Protein AF-K2D081-F1 (afdb_monomer)

Structure (mmCIF, N/CA/C/O backbone):
data_AF-K2D081-F1
#
_entry.id   AF-K2D081-F1
#
loop_
_atom_site.group_PDB
_atom_site.id
_atom_site.type_symbol
_atom_site.label_atom_id
_atom_site.label_alt_id
_atom_site.label_comp_id
_atom_site.label_asym_id
_atom_site.label_entity_id
_atom_site.label_seq_id
_atom_site.pdbx_PDB_ins_code
_atom_site.Cartn_x
_atom_site.Cartn_y
_atom_site.Cartn_z
_atom_site.occupancy
_atom_site.B_iso_or_equiv
_atom_site.auth_seq_id
_atom_site.auth_comp_id
_atom_site.auth_asym_id
_atom_site.auth_atom_id
_atom_site.pdbx_PDB_model_num
ATOM 1 N N . MET A 1 1 ? 47.613 25.204 -16.017 1.00 41.38 1 MET A N 1
ATOM 2 C CA . MET A 1 1 ? 46.228 25.271 -15.509 1.00 41.38 1 MET A CA 1
ATOM 3 C C . MET A 1 1 ? 45.783 23.841 -15.283 1.00 41.38 1 MET A C 1
ATOM 5 O O . MET A 1 1 ? 45.590 23.127 -16.256 1.00 41.38 1 MET A O 1
ATOM 9 N N . GLU A 1 2 ? 45.748 23.392 -14.032 1.00 29.86 2 GLU A N 1
ATOM 10 C CA . GLU A 1 2 ? 45.295 22.041 -13.695 1.00 29.86 2 GLU A CA 1
ATOM 11 C C . GLU A 1 2 ? 43.765 21.998 -13.748 1.00 29.86 2 GLU A C 1
ATOM 13 O O . GLU A 1 2 ? 43.082 22.768 -13.071 1.00 29.86 2 GLU A O 1
ATOM 18 N N . LEU A 1 3 ? 43.229 21.127 -14.603 1.00 29.48 3 LEU A N 1
ATOM 19 C CA . LEU A 1 3 ? 41.805 20.825 -14.669 1.00 29.48 3 LEU A CA 1
ATOM 20 C C . LEU A 1 3 ? 41.447 19.978 -13.448 1.00 29.48 3 LEU A C 1
ATOM 22 O O . LEU A 1 3 ? 41.713 18.780 -13.405 1.00 29.48 3 LEU A O 1
ATOM 26 N N . ILE A 1 4 ? 40.846 20.616 -12.446 1.00 30.47 4 ILE A N 1
ATOM 27 C CA . ILE A 1 4 ? 40.244 19.924 -11.309 1.00 30.47 4 ILE A CA 1
ATOM 28 C C . ILE A 1 4 ? 39.018 19.171 -11.838 1.00 30.47 4 ILE A C 1
ATOM 30 O O . ILE A 1 4 ? 37.948 19.751 -12.027 1.00 30.47 4 ILE A O 1
ATOM 34 N N . ILE A 1 5 ? 39.177 17.872 -12.089 1.00 38.09 5 ILE A N 1
ATOM 35 C CA . ILE A 1 5 ? 38.057 16.955 -12.302 1.00 38.09 5 ILE A CA 1
ATOM 36 C C . ILE A 1 5 ? 37.400 16.765 -10.935 1.00 38.09 5 ILE A C 1
ATOM 38 O O . ILE A 1 5 ? 37.846 15.980 -10.102 1.00 38.09 5 ILE A O 1
ATOM 42 N N . VAL A 1 6 ? 36.362 17.556 -10.673 1.00 34.41 6 VAL A N 1
ATOM 43 C CA . VAL A 1 6 ? 35.517 17.380 -9.493 1.00 34.41 6 VAL A CA 1
ATOM 44 C C . VAL A 1 6 ? 34.682 16.125 -9.725 1.00 34.41 6 VAL A C 1
ATOM 46 O O . VAL A 1 6 ? 33.704 16.154 -10.471 1.00 34.41 6 VAL A O 1
ATOM 49 N N . GLU A 1 7 ? 35.069 15.017 -9.095 1.00 33.97 7 GLU A N 1
ATOM 50 C CA . GLU A 1 7 ? 34.233 13.819 -9.050 1.00 33.97 7 GLU A CA 1
ATOM 51 C C . GLU A 1 7 ? 32.846 14.176 -8.480 1.00 33.97 7 GLU A C 1
ATOM 53 O O . GLU A 1 7 ? 32.751 14.859 -7.447 1.00 33.97 7 GLU A O 1
ATOM 58 N N . PRO A 1 8 ? 31.744 13.749 -9.122 1.00 37.34 8 PRO A N 1
ATOM 59 C CA . PRO A 1 8 ? 30.412 14.087 -8.658 1.00 37.34 8 PRO A CA 1
ATOM 60 C C . PRO A 1 8 ? 30.167 13.442 -7.291 1.00 37.34 8 PRO A C 1
ATOM 62 O O . PRO A 1 8 ? 30.041 12.223 -7.156 1.00 37.34 8 PRO A O 1
ATOM 65 N N . LYS A 1 9 ? 30.072 14.284 -6.254 1.00 39.44 9 LYS A N 1
ATOM 66 C CA . LYS A 1 9 ? 29.642 13.884 -4.909 1.00 39.44 9 LYS A CA 1
ATOM 67 C C . LYS A 1 9 ? 28.325 13.114 -5.021 1.00 39.44 9 LYS A C 1
ATOM 69 O O . LYS A 1 9 ? 27.300 13.699 -5.360 1.00 39.44 9 LYS A O 1
ATOM 74 N N . LYS A 1 10 ? 28.340 11.817 -4.686 1.00 39.91 10 LYS A N 1
ATOM 75 C CA . LYS A 1 10 ? 27.125 11.007 -4.505 1.00 39.91 10 LYS A CA 1
ATOM 76 C C . LYS A 1 10 ? 26.232 11.681 -3.464 1.00 39.91 10 LYS A C 1
ATOM 78 O O . LYS A 1 10 ? 26.505 11.627 -2.264 1.00 39.91 10 LYS A O 1
ATOM 83 N N . ILE A 1 11 ? 25.173 12.338 -3.928 1.00 41.25 11 ILE A N 1
ATOM 84 C CA . ILE A 1 11 ? 24.170 12.966 -3.071 1.00 41.25 11 ILE A CA 1
ATOM 85 C C . ILE A 1 11 ? 23.428 11.837 -2.349 1.00 41.25 11 ILE A C 1
ATOM 87 O O . ILE A 1 11 ? 22.725 11.042 -2.969 1.00 41.25 11 ILE A O 1
ATOM 91 N N . LYS A 1 12 ? 23.601 11.736 -1.026 1.00 45.44 12 LYS A N 1
ATOM 92 C CA . LYS A 1 12 ? 22.781 10.852 -0.188 1.00 45.44 12 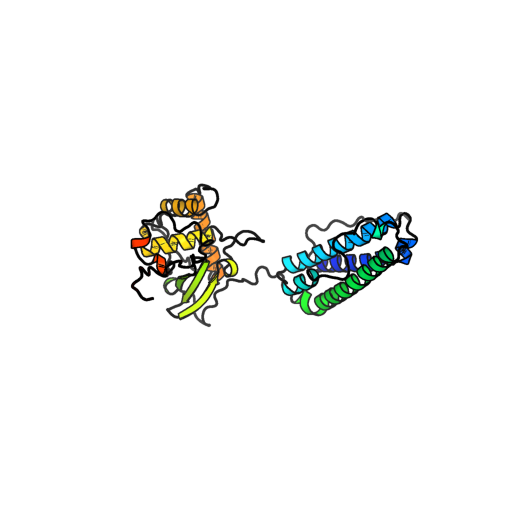LYS A CA 1
ATOM 93 C C . LYS A 1 12 ? 21.340 11.372 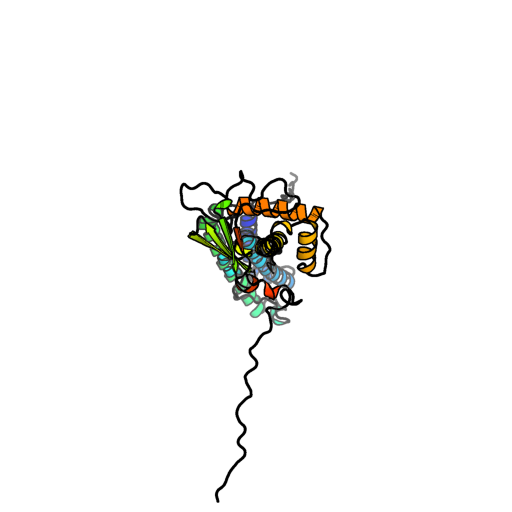-0.227 1.00 45.44 12 LYS A C 1
ATOM 95 O O . LYS A 1 12 ? 21.073 12.453 0.282 1.00 45.44 12 LYS A O 1
ATOM 100 N N . ASN A 1 13 ? 20.445 10.580 -0.820 1.00 52.12 13 ASN A N 1
ATOM 101 C CA . ASN A 1 13 ? 19.017 10.849 -1.040 1.00 52.12 13 ASN A CA 1
ATOM 102 C C . ASN A 1 13 ? 18.716 12.034 -1.980 1.00 52.12 13 ASN A C 1
ATOM 104 O O . ASN A 1 13 ? 18.309 13.098 -1.510 1.00 52.12 13 ASN A O 1
ATOM 108 N N . PRO A 1 14 ? 18.848 11.855 -3.309 1.00 67.00 14 PRO A N 1
ATOM 109 C CA . PRO A 1 14 ? 18.386 12.856 -4.267 1.00 67.00 14 PRO A CA 1
ATOM 110 C C . PRO A 1 14 ? 16.884 13.121 -4.089 1.00 67.00 14 PRO A C 1
ATOM 112 O O . PRO A 1 14 ? 16.108 12.190 -3.861 1.00 67.00 14 PRO A O 1
ATOM 115 N N . ASN A 1 15 ? 16.466 14.384 -4.190 1.00 79.19 15 ASN A N 1
ATOM 116 C CA . ASN A 1 15 ? 15.048 14.757 -4.170 1.00 79.19 15 ASN A CA 1
ATOM 117 C C . ASN A 1 15 ? 14.334 14.135 -5.393 1.00 79.19 15 ASN A C 1
ATOM 119 O O . ASN A 1 15 ? 14.960 13.904 -6.425 1.00 79.19 15 ASN A O 1
ATOM 123 N N . LYS A 1 16 ? 13.026 13.879 -5.314 1.00 82.31 16 LYS A N 1
ATOM 124 C CA . LYS A 1 16 ? 12.183 13.310 -6.380 1.00 82.31 16 LYS A CA 1
ATOM 125 C C . LYS A 1 16 ? 12.444 13.912 -7.759 1.00 82.31 16 LYS A C 1
ATOM 127 O O . LYS A 1 16 ? 12.637 13.178 -8.722 1.00 82.31 16 LYS A O 1
ATOM 132 N N . LYS A 1 17 ? 12.504 15.244 -7.848 1.00 86.25 17 LYS A N 1
ATOM 133 C CA . LYS A 1 17 ? 12.797 15.951 -9.104 1.00 86.25 17 LYS A CA 1
ATOM 134 C C . LYS A 1 17 ? 14.189 15.609 -9.646 1.00 86.25 17 LYS A C 1
ATOM 136 O O . LYS A 1 17 ? 14.333 15.397 -10.840 1.00 86.25 17 LYS A O 1
ATOM 141 N N . GLN A 1 18 ? 15.187 15.498 -8.770 1.00 86.62 18 GLN A N 1
ATOM 142 C CA . GLN A 1 18 ? 16.550 15.116 -9.151 1.00 86.62 18 GLN A CA 1
ATOM 143 C C . GLN A 1 18 ? 16.616 13.657 -9.616 1.00 86.62 18 GLN A C 1
ATOM 145 O O . GLN A 1 18 ? 17.238 13.395 -10.636 1.00 86.62 18 GLN A O 1
ATOM 150 N N . GLN A 1 19 ? 15.931 12.734 -8.925 1.00 88.12 19 GLN A N 1
ATOM 151 C CA . GLN A 1 19 ? 15.809 11.332 -9.357 1.00 88.12 19 GLN A CA 1
ATOM 152 C C . GLN A 1 19 ? 15.170 11.241 -10.746 1.00 88.12 19 GLN A C 1
ATOM 154 O O . GLN A 1 19 ? 15.683 10.553 -11.622 1.00 88.12 19 GLN A O 1
ATOM 159 N N . PHE A 1 20 ? 14.080 11.977 -10.969 1.00 91.38 20 PHE A N 1
ATOM 160 C CA . PHE A 1 20 ? 13.400 12.006 -12.262 1.00 91.38 20 PHE A CA 1
ATOM 161 C C . PHE A 1 20 ? 14.277 12.604 -13.373 1.00 91.38 20 PHE A C 1
ATOM 163 O O . PHE A 1 20 ? 14.355 12.061 -14.473 1.00 91.38 20 PHE A O 1
ATOM 170 N N . ASP A 1 21 ? 14.980 13.701 -13.084 1.00 90.88 21 ASP A N 1
ATOM 171 C CA . ASP A 1 21 ? 15.894 14.336 -14.035 1.00 90.88 21 ASP A CA 1
ATOM 172 C C . ASP A 1 21 ? 17.082 13.428 -14.388 1.00 90.88 21 ASP A C 1
ATOM 174 O O . ASP A 1 21 ? 17.515 13.404 -15.539 1.00 90.88 21 ASP A O 1
ATOM 178 N N . GLU A 1 22 ? 17.591 12.653 -13.430 1.00 91.81 22 GLU A N 1
ATOM 179 C CA . GLU A 1 22 ? 18.645 11.661 -13.655 1.00 91.81 22 GLU A CA 1
ATOM 180 C C . GLU A 1 22 ? 18.168 10.519 -14.562 1.00 91.81 22 GLU A C 1
ATOM 182 O O . GLU A 1 22 ? 18.872 10.145 -15.502 1.00 91.81 22 GLU A O 1
ATOM 187 N N . LEU A 1 23 ? 16.940 10.031 -14.360 1.00 93.00 23 LEU A N 1
ATOM 188 C CA . LEU A 1 23 ? 16.323 9.041 -15.246 1.00 93.00 23 LEU A CA 1
ATOM 189 C C . LEU A 1 23 ? 16.155 9.580 -16.669 1.00 93.00 23 LEU A C 1
ATOM 191 O O . LEU A 1 23 ? 16.474 8.879 -17.628 1.00 93.00 23 LEU A O 1
ATOM 195 N N . MET A 1 24 ? 15.717 10.831 -16.834 1.00 92.50 24 MET A N 1
ATOM 196 C CA . MET A 1 24 ? 15.630 11.433 -18.168 1.00 92.50 24 MET A CA 1
ATOM 197 C C . MET A 1 24 ? 17.004 11.578 -18.830 1.00 92.50 24 MET A C 1
ATOM 199 O O . MET A 1 24 ? 17.137 11.273 -20.014 1.00 92.50 24 MET A O 1
ATOM 203 N N . LYS A 1 25 ? 18.032 12.009 -18.087 1.00 93.25 25 LYS A N 1
ATOM 204 C CA . LYS A 1 25 ? 19.406 12.108 -18.609 1.00 93.25 25 LYS A CA 1
ATOM 205 C C . LYS A 1 25 ? 19.931 10.754 -19.076 1.00 93.25 25 LYS A C 1
ATOM 207 O O . LYS A 1 25 ? 20.458 10.665 -20.179 1.00 93.25 25 LYS A O 1
ATOM 212 N N . ARG A 1 26 ? 19.730 9.697 -18.282 1.00 92.88 26 ARG A N 1
ATOM 213 C CA . ARG A 1 26 ? 20.114 8.328 -18.661 1.00 92.88 26 ARG A CA 1
ATOM 214 C C . ARG A 1 26 ? 19.428 7.872 -19.946 1.00 92.88 26 ARG A C 1
ATOM 216 O O . ARG A 1 26 ? 20.105 7.359 -20.825 1.00 92.88 26 ARG A O 1
ATOM 223 N N . GLY A 1 27 ? 18.127 8.124 -20.102 1.00 90.38 27 GLY A N 1
ATOM 224 C CA . GLY A 1 27 ? 17.427 7.800 -21.349 1.00 90.38 27 GLY A CA 1
ATOM 225 C C . GLY A 1 27 ? 17.984 8.561 -22.561 1.00 90.38 27 GLY A C 1
ATOM 226 O O . GLY A 1 27 ? 18.097 8.000 -23.651 1.00 90.38 27 GLY A O 1
ATOM 227 N N . VAL A 1 28 ? 18.373 9.832 -22.392 1.00 92.38 28 VAL A N 1
ATOM 228 C CA . VAL A 1 28 ? 19.021 10.609 -23.467 1.00 92.38 28 VAL A CA 1
ATOM 229 C C . VAL A 1 28 ? 20.359 9.986 -23.862 1.00 92.38 28 VAL A C 1
ATOM 231 O O . VAL A 1 28 ? 20.593 9.823 -25.056 1.00 92.38 28 VAL A O 1
ATOM 234 N N . HIS A 1 29 ? 21.184 9.589 -22.890 1.00 91.75 29 HIS A N 1
ATOM 235 C CA . HIS A 1 29 ? 22.449 8.902 -23.161 1.00 91.75 29 HIS A CA 1
ATOM 236 C C . HIS A 1 29 ? 22.231 7.575 -23.885 1.00 91.75 29 HIS A C 1
ATOM 238 O O . HIS A 1 29 ? 22.790 7.394 -24.953 1.00 91.75 29 HIS A O 1
ATOM 244 N N . ILE A 1 30 ? 21.293 6.736 -23.436 1.00 90.50 30 ILE A N 1
ATOM 245 C CA . ILE A 1 30 ? 20.949 5.483 -24.134 1.00 90.50 30 ILE A CA 1
ATOM 246 C C . ILE A 1 30 ? 20.542 5.743 -25.593 1.00 90.50 30 ILE A C 1
ATOM 248 O O . ILE A 1 30 ? 20.895 4.981 -26.484 1.00 90.50 30 ILE A O 1
ATOM 252 N N . THR A 1 31 ? 19.822 6.836 -25.869 1.00 88.81 31 THR A N 1
ATOM 253 C CA . THR A 1 31 ? 19.434 7.204 -27.244 1.00 88.81 31 THR A CA 1
ATOM 254 C C . THR A 1 31 ? 20.642 7.595 -28.107 1.00 88.81 31 THR A C 1
ATOM 256 O O . THR A 1 31 ? 20.613 7.375 -29.319 1.00 88.81 31 THR A O 1
ATOM 259 N N . GLN A 1 32 ? 21.662 8.215 -27.506 1.00 88.19 32 GLN A N 1
ATOM 260 C CA . GLN A 1 32 ? 22.920 8.574 -28.166 1.00 88.19 32 GLN A CA 1
ATOM 261 C C . GLN A 1 32 ? 23.787 7.333 -28.371 1.00 88.19 32 GLN A C 1
ATOM 263 O O . GLN A 1 32 ? 24.190 7.065 -29.493 1.00 88.19 32 GLN A O 1
ATOM 268 N N . ASP A 1 33 ? 23.966 6.535 -27.325 1.00 87.38 33 ASP A N 1
ATOM 269 C CA . ASP A 1 33 ? 24.795 5.335 -27.350 1.00 87.38 33 ASP A CA 1
ATOM 270 C C . ASP A 1 33 ? 24.204 4.261 -28.274 1.00 87.38 33 ASP A C 1
ATOM 272 O O . ASP A 1 33 ? 24.940 3.483 -28.863 1.00 87.38 33 ASP A O 1
ATOM 276 N N . ALA A 1 34 ? 22.880 4.243 -28.471 1.00 87.88 34 ALA A N 1
ATOM 277 C CA . ALA A 1 34 ? 22.205 3.380 -29.441 1.00 87.88 34 ALA A CA 1
ATOM 278 C C . ALA A 1 34 ? 22.314 3.860 -30.902 1.00 87.88 34 ALA A C 1
ATOM 280 O O . ALA A 1 34 ? 21.620 3.318 -31.767 1.00 87.88 34 ALA A O 1
ATOM 281 N N . GLN A 1 35 ? 23.119 4.886 -31.205 1.00 88.94 35 GLN A N 1
ATOM 282 C CA . GLN A 1 35 ? 23.385 5.264 -32.590 1.00 88.94 35 GLN A CA 1
ATOM 283 C C . GLN A 1 35 ? 24.179 4.170 -33.294 1.00 88.94 35 GLN A C 1
ATOM 285 O O . GLN A 1 35 ? 25.260 3.763 -32.880 1.00 88.94 35 GLN A O 1
ATOM 290 N N . GLU A 1 36 ? 23.618 3.710 -34.405 1.00 81.31 36 GLU A N 1
ATOM 291 C CA . GLU A 1 36 ? 24.123 2.572 -35.155 1.00 81.31 36 GLU A CA 1
ATOM 292 C C . GLU A 1 36 ? 25.564 2.786 -35.629 1.00 81.31 36 GLU A C 1
ATOM 294 O O . GLU A 1 36 ? 26.380 1.871 -35.546 1.00 81.31 36 GLU A O 1
ATOM 299 N N . GLY A 1 37 ? 25.870 4.002 -36.095 1.00 77.00 37 GLY A N 1
ATOM 300 C CA . GLY A 1 37 ? 27.208 4.380 -36.544 1.00 77.00 37 GLY A CA 1
ATOM 301 C C . GLY A 1 37 ? 28.226 4.381 -35.407 1.00 77.00 37 GLY A C 1
ATOM 302 O O . GLY A 1 37 ? 29.299 3.807 -35.555 1.00 77.00 37 GLY A O 1
ATOM 303 N N . ASP A 1 38 ? 27.873 4.948 -34.256 1.00 81.88 38 ASP A N 1
ATOM 304 C CA . ASP A 1 38 ? 28.790 5.070 -33.119 1.00 81.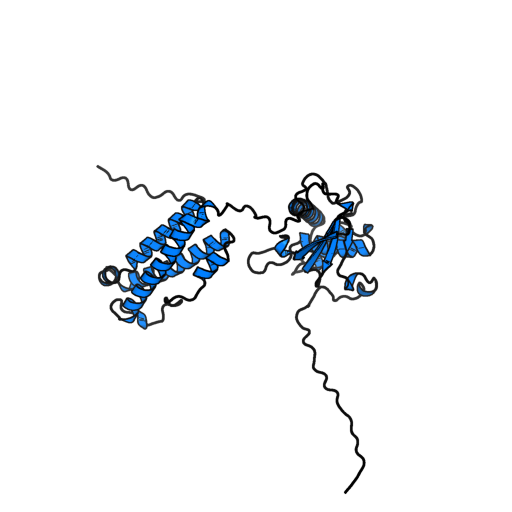88 38 ASP A CA 1
ATOM 305 C C . ASP A 1 38 ? 29.168 3.697 -32.547 1.00 81.88 38 ASP A C 1
ATOM 307 O O . ASP A 1 38 ? 30.331 3.457 -32.230 1.00 81.88 38 ASP A O 1
ATOM 311 N N . ILE A 1 39 ? 28.217 2.756 -32.494 1.00 82.56 39 ILE A N 1
ATOM 312 C CA . ILE A 1 39 ? 28.504 1.377 -32.074 1.00 82.56 39 ILE A CA 1
ATOM 313 C C . ILE A 1 39 ? 29.344 0.639 -33.112 1.00 82.56 39 ILE A C 1
ATOM 315 O O . ILE A 1 39 ? 30.255 -0.098 -32.740 1.00 82.56 39 ILE A O 1
ATOM 319 N N . LEU A 1 40 ? 29.054 0.819 -34.403 1.00 82.25 40 LEU A N 1
ATOM 320 C CA . LEU A 1 40 ? 29.766 0.126 -3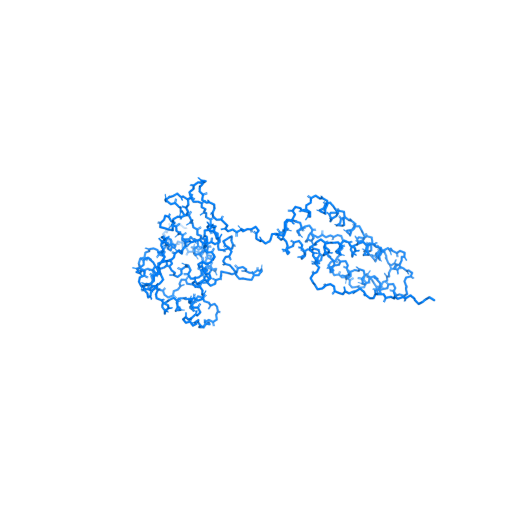5.477 1.00 82.25 40 LEU A CA 1
ATOM 321 C C . LEU A 1 40 ? 31.266 0.460 -35.489 1.00 82.25 40 LEU A C 1
ATOM 323 O O . LEU A 1 40 ? 32.079 -0.402 -35.818 1.00 82.25 40 LEU A O 1
ATOM 327 N N . TYR A 1 41 ? 31.619 1.691 -35.115 1.00 83.69 41 TYR A N 1
ATOM 328 C CA . TYR A 1 41 ? 32.996 2.191 -35.093 1.00 83.69 41 TYR A CA 1
ATOM 329 C C . TYR A 1 41 ? 33.610 2.273 -33.687 1.00 83.69 41 TYR A C 1
ATOM 331 O O . TYR A 1 41 ? 34.685 2.853 -33.526 1.00 83.69 41 TYR A O 1
ATOM 339 N N . ALA A 1 42 ? 32.958 1.704 -32.672 1.00 85.25 42 ALA A N 1
ATOM 340 C CA . ALA A 1 42 ? 33.513 1.623 -31.326 1.00 85.25 42 ALA A CA 1
ATOM 341 C C . ALA A 1 42 ? 34.751 0.709 -31.276 1.00 85.25 42 ALA A C 1
ATOM 343 O O . ALA A 1 42 ? 34.928 -0.170 -32.119 1.00 85.25 42 ALA A O 1
ATOM 344 N N . GLU A 1 43 ? 35.589 0.873 -30.245 1.00 84.12 43 GLU A N 1
ATOM 345 C CA . GLU A 1 43 ? 36.749 -0.007 -30.016 1.00 84.12 43 GLU A CA 1
ATOM 346 C C . GLU A 1 43 ? 36.339 -1.481 -29.838 1.00 84.12 43 GLU A C 1
ATOM 348 O O . GLU A 1 43 ? 37.052 -2.381 -30.278 1.00 84.12 43 GLU A O 1
ATOM 353 N N . ASP A 1 44 ? 35.172 -1.726 -29.228 1.00 86.62 44 ASP A N 1
ATOM 354 C CA . ASP A 1 44 ? 34.549 -3.049 -29.109 1.00 86.62 44 ASP A CA 1
ATOM 355 C C . ASP A 1 44 ? 33.033 -2.953 -29.389 1.00 86.62 44 ASP A C 1
ATOM 357 O O . ASP A 1 44 ? 32.227 -2.790 -28.463 1.00 86.62 44 ASP A O 1
ATOM 361 N N . PRO A 1 45 ? 32.618 -3.070 -30.666 1.00 83.88 45 PRO A N 1
ATOM 362 C CA . PRO A 1 45 ? 31.220 -2.938 -31.078 1.00 83.88 45 PRO A CA 1
ATOM 363 C C . PRO A 1 45 ? 30.280 -3.938 -30.400 1.00 83.88 45 PRO A C 1
ATOM 365 O O . PRO A 1 45 ? 29.113 -3.638 -30.139 1.00 83.88 45 PRO A O 1
ATOM 368 N N . PHE A 1 46 ? 30.770 -5.143 -30.093 1.00 82.81 46 PHE A N 1
ATOM 369 C CA . PHE A 1 46 ? 29.959 -6.184 -29.468 1.00 82.81 46 PHE A CA 1
ATOM 370 C C . PHE A 1 46 ? 29.671 -5.861 -28.002 1.00 82.81 46 PHE A C 1
ATOM 372 O O . PHE A 1 46 ? 28.529 -6.006 -27.541 1.00 82.81 46 PHE A O 1
ATOM 379 N N . LYS A 1 47 ? 30.696 -5.409 -27.274 1.00 86.06 47 LYS A N 1
ATOM 380 C CA . LYS A 1 47 ? 30.547 -4.958 -25.893 1.00 86.06 47 LYS A CA 1
ATOM 381 C C . LYS A 1 47 ? 29.655 -3.723 -25.814 1.00 86.06 47 LYS A C 1
ATOM 383 O O . LYS A 1 47 ? 28.712 -3.742 -25.027 1.00 86.06 47 LYS A O 1
ATOM 388 N N . SER A 1 48 ? 29.866 -2.724 -26.672 1.00 85.75 48 SER A N 1
ATOM 389 C CA . SER A 1 48 ? 29.027 -1.520 -26.723 1.00 85.75 48 SER A CA 1
ATOM 390 C C . SER A 1 48 ? 27.560 -1.853 -27.012 1.00 85.75 48 SER A C 1
ATOM 392 O O . SER A 1 48 ? 26.675 -1.420 -26.278 1.00 85.75 48 SER A O 1
ATOM 394 N N . LEU A 1 49 ? 27.282 -2.723 -27.992 1.00 86.19 49 LEU A N 1
ATOM 395 C CA . LEU A 1 49 ? 25.928 -3.224 -28.262 1.00 86.19 49 LEU A CA 1
ATOM 396 C C . LEU A 1 49 ? 25.300 -3.889 -27.026 1.00 86.19 49 LEU A C 1
ATOM 398 O O . LEU A 1 49 ? 24.109 -3.730 -26.753 1.00 86.19 49 LEU A O 1
ATOM 402 N N . HIS A 1 50 ? 26.083 -4.677 -26.285 1.00 84.94 50 HIS A N 1
ATOM 403 C CA . HIS A 1 50 ? 25.597 -5.354 -25.087 1.00 84.94 50 HIS A CA 1
ATOM 404 C C . HIS A 1 50 ? 25.314 -4.387 -23.934 1.00 84.94 50 HIS A C 1
ATOM 406 O O . HIS A 1 50 ? 24.301 -4.541 -23.250 1.00 84.94 50 HIS A O 1
ATOM 412 N N . GLU A 1 51 ? 26.181 -3.399 -23.733 1.00 87.81 51 GLU A N 1
ATOM 413 C CA . GLU A 1 51 ? 26.014 -2.366 -22.714 1.00 87.81 51 GLU A CA 1
ATOM 414 C C . GLU A 1 51 ? 24.762 -1.536 -22.985 1.00 87.81 51 GLU A C 1
ATOM 416 O O . GLU A 1 51 ? 23.913 -1.440 -22.105 1.00 87.81 51 GLU A O 1
ATOM 421 N N . VAL A 1 52 ? 24.558 -1.077 -24.222 1.00 88.88 52 VAL A N 1
ATOM 422 C CA . VAL A 1 52 ? 23.362 -0.314 -24.614 1.00 88.88 52 VAL A CA 1
ATOM 423 C C . VAL A 1 52 ? 22.077 -1.115 -24.399 1.00 88.88 52 VAL A C 1
ATOM 425 O O . VAL A 1 52 ? 21.109 -0.606 -23.830 1.00 88.88 52 VAL A O 1
ATOM 428 N N . PHE A 1 53 ? 22.063 -2.391 -24.797 1.00 87.00 53 PHE A N 1
ATOM 429 C CA . PHE A 1 53 ? 20.917 -3.273 -24.566 1.00 87.00 53 PHE A CA 1
ATOM 430 C C . PHE A 1 53 ? 20.610 -3.448 -23.071 1.00 87.00 53 PHE A C 1
ATOM 432 O O . PHE A 1 53 ? 19.454 -3.371 -22.650 1.00 87.00 53 PHE A O 1
ATOM 439 N N . ARG A 1 54 ? 21.641 -3.686 -22.253 1.00 87.12 54 ARG A N 1
ATOM 440 C CA . ARG A 1 54 ? 21.492 -3.848 -20.802 1.00 87.12 54 ARG A CA 1
ATOM 441 C C . ARG A 1 54 ? 20.999 -2.556 -20.156 1.00 87.12 54 ARG A C 1
ATOM 443 O O . ARG A 1 54 ? 20.083 -2.591 -19.334 1.00 87.12 54 ARG A O 1
ATOM 450 N N . ASP A 1 55 ? 21.600 -1.434 -20.522 1.00 88.62 55 ASP A N 1
ATOM 451 C CA . ASP A 1 55 ? 21.336 -0.140 -19.914 1.00 88.62 55 ASP A CA 1
ATOM 452 C C . ASP A 1 55 ? 19.923 0.350 -20.254 1.00 88.62 55 ASP A C 1
ATOM 454 O O . ASP A 1 55 ? 19.258 0.895 -19.372 1.00 88.62 55 ASP A O 1
ATOM 458 N N . TYR A 1 56 ? 19.411 0.044 -21.455 1.00 89.31 56 TYR A N 1
ATOM 459 C CA . TYR A 1 56 ? 18.000 0.227 -21.813 1.00 89.31 56 TYR A CA 1
ATOM 460 C C . TYR A 1 56 ? 17.049 -0.488 -20.844 1.00 89.31 56 TYR A C 1
ATOM 462 O O . TYR A 1 56 ? 16.148 0.137 -20.280 1.00 89.31 56 TYR A O 1
ATOM 470 N N . HIS A 1 57 ? 17.257 -1.787 -20.607 1.00 87.38 57 HIS A N 1
ATOM 471 C CA . HIS A 1 57 ? 16.376 -2.573 -19.736 1.00 87.38 57 HIS A CA 1
ATOM 472 C C . HIS A 1 57 ? 16.467 -2.140 -18.274 1.00 87.38 57 HIS A C 1
ATOM 474 O O . HIS A 1 57 ? 15.439 -1.994 -17.611 1.00 87.38 57 HIS A O 1
ATOM 480 N N . LEU A 1 58 ? 17.678 -1.876 -17.776 1.00 86.75 58 LEU A N 1
ATOM 481 C CA . LEU A 1 58 ? 17.872 -1.347 -16.424 1.00 86.75 58 LEU A CA 1
ATOM 482 C C . LEU A 1 58 ? 17.188 0.009 -16.261 1.00 86.75 58 LEU A C 1
ATOM 484 O O . LEU A 1 58 ? 16.474 0.226 -15.287 1.00 86.75 58 LEU A O 1
ATOM 488 N N . TRP A 1 59 ? 17.344 0.903 -17.237 1.00 92.69 59 TRP A N 1
ATOM 489 C CA . TRP A 1 59 ? 16.671 2.195 -17.236 1.00 92.69 59 TRP A CA 1
ATOM 490 C C . TRP A 1 59 ? 15.145 2.055 -17.244 1.00 92.69 59 TRP A C 1
ATOM 492 O O . TRP A 1 59 ? 14.481 2.687 -16.424 1.00 92.69 59 TRP A O 1
ATOM 502 N N . LYS A 1 60 ? 14.580 1.183 -18.091 1.00 89.62 60 LYS A N 1
ATOM 503 C CA . LYS A 1 60 ? 13.136 0.889 -18.123 1.00 89.62 60 LYS A CA 1
ATOM 504 C C . LYS A 1 60 ? 12.631 0.426 -16.749 1.00 89.62 60 LYS A C 1
ATOM 506 O O . LYS A 1 60 ? 11.601 0.908 -16.277 1.00 89.62 60 LYS A O 1
ATOM 511 N N . MET A 1 61 ? 13.370 -0.463 -16.081 1.00 83.81 61 MET A N 1
ATOM 512 C CA . MET A 1 61 ? 13.033 -0.931 -14.731 1.00 83.81 61 MET A CA 1
ATOM 513 C C . MET A 1 61 ? 13.151 0.171 -13.674 1.00 83.81 61 MET A C 1
ATOM 515 O O . MET A 1 61 ? 12.267 0.282 -12.829 1.00 83.81 61 MET A O 1
ATOM 519 N N . ASP A 1 62 ? 14.188 1.006 -13.734 1.00 87.56 62 ASP A N 1
ATOM 520 C CA . ASP A 1 62 ? 14.387 2.106 -12.786 1.00 87.56 62 ASP A CA 1
ATOM 521 C C . ASP A 1 62 ? 13.292 3.178 -12.920 1.00 87.56 62 ASP A C 1
ATOM 523 O O . ASP A 1 62 ? 12.789 3.690 -11.918 1.00 87.56 62 ASP A O 1
ATOM 527 N N . VAL A 1 63 ? 12.878 3.494 -14.153 1.00 87.88 63 VAL A N 1
ATOM 528 C CA . VAL A 1 63 ? 11.768 4.420 -14.428 1.00 87.88 63 VAL A CA 1
ATOM 529 C C . VAL A 1 63 ? 10.449 3.865 -13.893 1.00 87.88 63 VAL A C 1
ATOM 531 O O . VAL A 1 63 ? 9.695 4.577 -13.228 1.00 87.88 63 VAL A O 1
ATOM 534 N N . ARG A 1 64 ? 10.187 2.576 -14.113 1.00 85.44 64 ARG A N 1
ATOM 535 C CA . ARG A 1 64 ? 9.026 1.891 -13.537 1.00 85.44 64 ARG A CA 1
ATOM 536 C C . ARG A 1 64 ? 9.044 1.948 -12.012 1.00 85.44 64 ARG A C 1
ATOM 538 O O . ARG A 1 64 ? 8.047 2.310 -11.393 1.00 85.44 64 ARG A O 1
ATOM 545 N N . ASP A 1 65 ? 10.165 1.590 -11.398 1.00 81.19 65 ASP A N 1
ATOM 546 C CA . ASP A 1 65 ? 10.293 1.555 -9.942 1.00 81.19 65 ASP A CA 1
ATOM 547 C C . ASP A 1 65 ? 10.156 2.957 -9.337 1.00 81.19 65 ASP A C 1
ATOM 549 O O . ASP A 1 65 ? 9.619 3.097 -8.237 1.00 81.19 65 ASP A O 1
ATOM 553 N N . PHE A 1 66 ? 10.555 4.001 -10.071 1.00 88.69 66 PHE A N 1
ATOM 554 C CA . PHE A 1 66 ? 10.238 5.380 -9.724 1.00 88.69 66 PHE A CA 1
ATOM 555 C C . PHE A 1 66 ? 8.721 5.612 -9.689 1.00 88.69 66 PHE A C 1
ATOM 557 O O . PHE A 1 66 ? 8.215 6.056 -8.662 1.00 88.69 66 PHE A O 1
ATOM 564 N N . PHE A 1 67 ? 7.976 5.280 -10.746 1.00 84.62 67 PHE A N 1
ATOM 565 C CA . PHE A 1 67 ? 6.520 5.474 -10.762 1.00 84.62 67 PHE A CA 1
ATOM 566 C C . PHE A 1 67 ? 5.811 4.686 -9.652 1.00 84.62 67 PHE A C 1
ATOM 568 O O . PHE A 1 67 ? 5.021 5.258 -8.899 1.00 84.62 67 PHE A O 1
ATOM 575 N N . LEU A 1 68 ? 6.181 3.418 -9.448 1.00 76.00 68 LEU A N 1
ATOM 576 C CA . LEU A 1 68 ? 5.638 2.580 -8.373 1.00 76.00 68 LEU A CA 1
ATOM 577 C C . LEU A 1 68 ? 5.968 3.122 -6.977 1.00 76.00 68 LEU A C 1
ATOM 579 O O . LEU A 1 68 ? 5.137 3.077 -6.071 1.00 76.00 68 LEU A O 1
ATOM 583 N N . LYS A 1 69 ? 7.172 3.673 -6.780 1.00 80.62 69 LYS A N 1
ATOM 584 C CA . LYS A 1 69 ? 7.563 4.322 -5.518 1.00 80.62 69 LYS A CA 1
ATOM 585 C C . LYS A 1 69 ? 6.650 5.502 -5.172 1.00 80.62 69 LYS A C 1
ATOM 587 O O . LYS A 1 69 ? 6.499 5.805 -3.989 1.00 80.62 69 LYS A O 1
ATOM 592 N N . TYR A 1 70 ? 6.053 6.139 -6.177 1.00 78.25 70 TYR A N 1
ATOM 593 C CA . TYR A 1 70 ? 5.143 7.271 -6.026 1.00 78.25 70 TYR A CA 1
ATOM 594 C C . TYR A 1 70 ? 3.674 6.926 -6.325 1.00 78.25 70 TYR A C 1
ATOM 596 O O . TYR A 1 70 ? 2.886 7.850 -6.487 1.00 78.25 70 TYR A O 1
ATOM 604 N N . TRP A 1 71 ? 3.298 5.637 -6.328 1.00 71.44 71 TRP A N 1
ATOM 605 C CA . TRP A 1 71 ? 1.912 5.153 -6.501 1.00 71.44 71 TRP A CA 1
ATOM 606 C C . TRP A 1 71 ? 1.246 5.553 -7.822 1.00 71.44 71 TRP A C 1
ATOM 608 O O . TRP A 1 71 ? 0.036 5.761 -7.888 1.00 71.44 71 TRP A O 1
ATOM 618 N N . LEU A 1 72 ? 2.048 5.657 -8.873 1.00 78.25 72 LEU A N 1
ATOM 619 C CA . LEU A 1 72 ? 1.614 5.993 -10.223 1.00 78.25 72 LEU A CA 1
ATOM 620 C C . LEU A 1 72 ? 1.529 4.705 -11.049 1.00 78.25 72 LEU A C 1
ATOM 622 O O . LEU A 1 72 ? 2.359 4.458 -11.922 1.00 78.25 72 LEU A O 1
ATOM 626 N N . ASP A 1 73 ? 0.590 3.828 -10.680 1.00 74.31 73 ASP A N 1
ATOM 627 C CA . ASP A 1 73 ? 0.467 2.477 -11.249 1.00 74.31 73 ASP A CA 1
ATOM 628 C C . ASP A 1 73 ? 0.134 2.523 -12.751 1.00 74.31 73 ASP A C 1
ATOM 630 O O . ASP A 1 73 ? 0.720 1.778 -13.538 1.00 74.31 73 ASP A O 1
ATOM 634 N N . ASP A 1 74 ? -0.735 3.450 -13.164 1.00 77.62 74 ASP A N 1
ATOM 635 C CA . ASP A 1 74 ? -1.104 3.649 -14.570 1.00 77.62 74 ASP A CA 1
ATOM 636 C C . ASP A 1 74 ? 0.101 4.102 -15.403 1.00 77.62 74 ASP A C 1
ATOM 638 O O . ASP A 1 74 ? 0.347 3.583 -16.492 1.00 77.62 74 ASP A O 1
ATOM 642 N N . GLU A 1 75 ? 0.903 5.031 -14.876 1.00 83.69 75 GLU A N 1
ATOM 643 C CA . GLU A 1 75 ? 2.135 5.463 -15.528 1.00 83.69 75 GLU A CA 1
ATOM 644 C C . GLU A 1 75 ? 3.212 4.364 -15.532 1.00 83.69 75 GLU A C 1
ATOM 646 O O . GLU A 1 75 ? 3.955 4.234 -16.506 1.00 83.69 75 GLU A O 1
ATOM 651 N N . ALA A 1 76 ? 3.288 3.535 -14.485 1.00 82.25 76 ALA A N 1
ATOM 652 C CA . ALA A 1 76 ? 4.199 2.394 -14.432 1.00 82.25 76 ALA A CA 1
ATOM 653 C C . ALA A 1 76 ? 3.836 1.308 -15.461 1.00 82.25 76 ALA A C 1
ATOM 655 O O . ALA A 1 76 ? 4.738 0.675 -16.016 1.00 82.25 76 ALA A O 1
ATOM 656 N N . ASN A 1 77 ? 2.543 1.109 -15.743 1.00 79.06 77 ASN A N 1
ATOM 657 C CA . ASN A 1 77 ? 2.050 0.121 -16.709 1.00 79.06 77 ASN A CA 1
ATOM 658 C C . ASN A 1 77 ? 2.540 0.383 -18.135 1.00 79.06 77 ASN A C 1
ATOM 660 O O . ASN A 1 77 ? 2.897 -0.565 -18.831 1.00 79.06 77 ASN A O 1
ATOM 664 N N . PHE A 1 78 ? 2.698 1.648 -18.529 1.00 83.31 78 PHE A N 1
ATOM 665 C CA . PHE A 1 78 ? 3.302 2.003 -19.817 1.00 83.31 78 PHE A CA 1
ATOM 666 C C . PHE A 1 78 ? 4.727 1.435 -19.984 1.00 83.31 78 PHE A C 1
ATOM 668 O O . PHE A 1 78 ? 5.163 1.103 -21.082 1.00 83.31 78 PHE A O 1
ATOM 675 N N . PHE A 1 79 ? 5.460 1.252 -18.879 1.00 81.75 79 PHE A N 1
ATOM 676 C CA . PHE A 1 79 ? 6.786 0.627 -18.872 1.00 81.75 79 PHE A CA 1
ATOM 677 C C . PHE A 1 79 ? 6.739 -0.893 -18.619 1.00 81.75 79 PHE A C 1
ATOM 679 O O . PHE A 1 79 ? 7.789 -1.535 -18.624 1.00 81.75 79 PHE A O 1
ATOM 686 N N . PHE A 1 80 ? 5.561 -1.488 -18.411 1.00 70.88 80 PHE A N 1
ATOM 687 C CA . PHE A 1 80 ? 5.348 -2.943 -18.395 1.00 70.88 80 PHE A CA 1
ATOM 688 C C . PHE A 1 80 ? 4.967 -3.506 -19.762 1.00 70.88 80 PHE A C 1
ATOM 690 O O . PHE A 1 80 ? 5.213 -4.688 -20.006 1.00 70.88 80 PHE A O 1
ATOM 697 N N . GLU A 1 81 ? 4.379 -2.684 -20.630 1.00 73.00 81 GLU A N 1
ATOM 698 C CA . GLU A 1 81 ? 3.957 -3.104 -21.961 1.00 73.00 81 GLU A CA 1
ATOM 699 C C . GLU A 1 81 ? 5.130 -3.693 -22.764 1.00 73.00 81 GLU A C 1
ATOM 701 O O . GLU A 1 81 ? 6.302 -3.296 -22.627 1.00 73.00 81 GLU A O 1
ATOM 706 N N . ALA A 1 82 ? 4.794 -4.713 -23.559 1.00 68.56 82 ALA A N 1
ATOM 707 C CA . ALA A 1 82 ? 5.720 -5.311 -24.505 1.00 68.56 82 ALA A CA 1
ATOM 708 C C . ALA A 1 82 ? 6.104 -4.246 -25.535 1.00 68.56 82 ALA A C 1
ATOM 710 O O . ALA A 1 82 ? 5.230 -3.616 -26.123 1.00 68.56 82 ALA A O 1
ATOM 711 N N . ASP A 1 83 ? 7.404 -4.045 -25.722 1.00 81.44 83 ASP A N 1
ATOM 712 C CA . ASP A 1 83 ? 7.950 -3.149 -26.733 1.00 81.44 83 ASP A CA 1
ATOM 713 C C . ASP A 1 83 ? 8.685 -3.935 -27.822 1.00 81.44 83 ASP A C 1
ATOM 715 O O . ASP A 1 83 ? 8.891 -5.146 -27.719 1.00 81.44 83 ASP A O 1
ATOM 719 N N . ASP A 1 84 ? 9.105 -3.224 -28.868 1.00 80.75 84 ASP A N 1
ATOM 720 C CA . ASP A 1 84 ? 9.835 -3.787 -30.008 1.00 80.75 84 ASP A CA 1
ATOM 721 C C . ASP A 1 84 ? 11.269 -4.259 -29.636 1.00 80.75 84 ASP A C 1
ATOM 723 O O . ASP A 1 84 ? 12.050 -4.654 -30.511 1.00 80.75 84 ASP A O 1
ATOM 727 N N . VAL A 1 85 ? 11.655 -4.210 -28.349 1.00 80.44 85 VAL A N 1
ATOM 728 C CA . VAL A 1 85 ? 12.967 -4.631 -27.834 1.00 80.44 85 VAL A CA 1
ATOM 729 C C . VAL A 1 85 ? 12.827 -5.961 -27.078 1.00 80.44 85 VAL A C 1
ATOM 731 O O . VAL A 1 85 ? 12.151 -6.036 -26.053 1.00 80.44 85 VAL A O 1
ATOM 734 N N . PRO A 1 86 ? 13.506 -7.038 -27.511 1.00 77.44 86 PRO A N 1
ATOM 735 C CA . PRO A 1 86 ? 13.393 -8.333 -26.853 1.00 77.44 86 PRO A CA 1
ATOM 736 C C . PRO A 1 86 ? 13.912 -8.283 -25.406 1.00 77.44 86 PRO A C 1
ATOM 738 O O . PRO A 1 86 ? 14.929 -7.654 -25.114 1.00 77.44 86 PRO A O 1
ATOM 741 N N . MET A 1 87 ? 13.244 -8.997 -24.492 1.00 69.44 87 MET A N 1
ATOM 742 C CA . MET A 1 87 ? 13.649 -9.077 -23.075 1.00 69.44 87 MET A CA 1
ATOM 743 C C . MET A 1 87 ? 14.946 -9.859 -22.843 1.00 69.44 87 MET A C 1
ATOM 745 O O . MET A 1 87 ? 15.621 -9.668 -21.834 1.00 69.44 87 MET A O 1
ATOM 749 N N . LEU A 1 88 ? 15.297 -10.754 -23.762 1.00 66.00 88 LEU A N 1
ATOM 750 C CA . LEU A 1 88 ? 16.534 -11.522 -23.727 1.00 66.00 88 LEU A CA 1
ATOM 751 C C . LEU A 1 88 ? 17.285 -11.271 -25.029 1.00 66.00 88 LEU A C 1
ATOM 753 O O . LEU A 1 88 ? 16.697 -11.356 -26.108 1.00 66.00 88 LEU A O 1
ATOM 757 N N . LYS A 1 89 ? 18.591 -10.998 -24.937 1.00 60.53 89 LYS A N 1
ATOM 758 C CA . LYS A 1 89 ? 19.477 -10.981 -26.106 1.00 60.53 89 LYS A CA 1
ATOM 759 C C . LYS A 1 89 ? 19.526 -12.416 -26.638 1.00 60.53 89 LYS A C 1
ATOM 761 O O . LYS A 1 89 ? 20.199 -13.275 -26.076 1.00 60.53 89 LYS A O 1
ATOM 766 N N . GLY A 1 90 ? 18.710 -12.707 -27.645 1.00 52.41 90 GLY A N 1
ATOM 767 C CA . GLY A 1 90 ? 18.596 -14.035 -28.238 1.00 52.41 90 GLY A CA 1
ATOM 768 C C . GLY A 1 90 ? 19.895 -14.466 -28.920 1.00 52.41 90 GLY A C 1
ATOM 769 O O . GLY A 1 90 ? 20.112 -14.119 -30.071 1.00 52.41 90 GLY A O 1
ATOM 770 N N . GLY A 1 91 ? 20.733 -15.233 -28.218 1.00 59.00 91 GLY A N 1
ATOM 771 C CA . GLY A 1 91 ? 21.822 -16.050 -28.776 1.00 59.00 91 GLY A CA 1
ATOM 772 C C . GLY A 1 91 ? 22.691 -15.410 -29.877 1.00 59.00 91 GLY A C 1
ATOM 773 O O . GLY A 1 91 ? 23.002 -14.221 -29.845 1.00 59.00 91 GLY A O 1
ATOM 774 N N . LEU A 1 92 ? 23.096 -16.241 -30.848 1.00 54.94 92 LEU A N 1
ATOM 775 C CA . LEU A 1 92 ? 23.962 -15.921 -31.999 1.00 54.94 92 LEU A CA 1
ATOM 776 C C . LEU A 1 92 ? 23.424 -14.816 -32.931 1.00 54.94 92 LEU A C 1
ATOM 778 O O . LEU A 1 92 ? 24.183 -14.309 -33.743 1.00 54.94 92 LEU A O 1
ATOM 782 N N . ALA A 1 93 ? 22.152 -14.415 -32.829 1.00 58.78 93 ALA A N 1
ATOM 783 C CA . ALA A 1 93 ? 21.548 -13.433 -33.738 1.00 58.78 93 ALA A CA 1
ATOM 784 C C . ALA A 1 93 ? 22.134 -12.014 -33.596 1.00 58.78 93 ALA A C 1
ATOM 786 O O . ALA A 1 93 ? 21.945 -11.182 -34.470 1.00 58.78 93 ALA A O 1
ATOM 787 N N . TYR A 1 94 ? 22.860 -11.743 -32.508 1.00 68.25 94 TYR A N 1
ATOM 788 C CA . TYR A 1 94 ? 23.466 -10.437 -32.219 1.00 68.25 94 TYR A CA 1
ATOM 789 C C . TYR A 1 94 ? 24.984 -10.531 -32.023 1.00 68.25 94 TYR A C 1
ATOM 791 O O . TYR A 1 94 ? 25.572 -9.725 -31.294 1.00 68.25 94 TYR A O 1
ATOM 799 N N . SER A 1 95 ? 25.613 -11.573 -32.577 1.00 67.75 95 SER A N 1
ATOM 800 C CA . SER A 1 95 ? 27.054 -11.811 -32.438 1.00 67.75 95 SER A CA 1
ATOM 801 C C . SER A 1 95 ? 27.898 -10.783 -33.187 1.00 67.75 95 SER A C 1
ATOM 803 O O . SER A 1 95 ? 29.039 -10.551 -32.802 1.00 67.75 95 SER A O 1
ATOM 805 N N . TYR A 1 96 ? 27.328 -10.138 -34.207 1.00 76.75 96 TYR A N 1
ATOM 806 C CA . TYR A 1 96 ? 27.992 -9.112 -35.005 1.00 76.75 96 TYR A CA 1
ATOM 807 C C . TYR A 1 96 ? 27.190 -7.810 -34.980 1.00 76.75 96 TYR A C 1
ATOM 809 O O . TYR A 1 96 ? 25.967 -7.824 -35.153 1.00 76.75 96 TYR A O 1
ATOM 817 N N . ALA A 1 97 ? 27.862 -6.685 -34.733 1.00 73.19 97 ALA A N 1
ATOM 818 C CA . ALA A 1 97 ? 27.215 -5.378 -34.606 1.00 73.19 97 ALA A CA 1
ATOM 819 C C . ALA A 1 97 ? 26.665 -4.848 -35.943 1.00 73.19 97 ALA A C 1
ATOM 821 O O . ALA A 1 97 ? 25.682 -4.114 -35.948 1.00 73.19 97 ALA A O 1
ATOM 822 N N . ASP A 1 98 ? 27.258 -5.251 -37.066 1.00 80.94 98 ASP A N 1
ATOM 823 C CA . ASP A 1 98 ? 26.866 -4.892 -38.435 1.00 80.94 98 ASP A CA 1
ATOM 824 C C . ASP A 1 98 ? 25.722 -5.751 -38.999 1.00 80.94 98 ASP A C 1
ATOM 826 O O . ASP A 1 98 ? 25.149 -5.410 -40.034 1.00 80.94 98 ASP A O 1
ATOM 830 N N . SER A 1 99 ? 25.354 -6.840 -38.315 1.00 86.19 99 SER A N 1
ATOM 831 C CA . SER A 1 99 ? 24.243 -7.694 -38.742 1.00 86.19 99 SER A CA 1
ATOM 832 C C . SER A 1 99 ? 22.915 -6.920 -38.812 1.00 86.19 99 SER A C 1
ATOM 834 O O . SER A 1 99 ? 22.659 -6.050 -37.967 1.00 86.19 99 SER A O 1
ATOM 836 N N . PRO A 1 100 ? 22.030 -7.241 -39.778 1.00 85.88 100 PRO A N 1
ATOM 837 C CA . PRO A 1 100 ? 20.706 -6.628 -39.883 1.00 85.88 100 PRO A CA 1
ATOM 838 C C . PRO A 1 100 ? 19.907 -6.682 -38.574 1.00 85.88 100 PRO A C 1
ATOM 840 O O . PRO A 1 100 ? 19.211 -5.727 -38.229 1.00 85.88 100 PRO A O 1
ATOM 843 N N . GLU A 1 101 ? 20.041 -7.771 -37.821 1.00 85.50 101 GLU A N 1
ATOM 844 C CA . GLU A 1 101 ? 19.379 -8.012 -36.545 1.00 85.50 101 GLU A CA 1
ATOM 845 C C . GLU A 1 101 ? 19.888 -7.069 -35.445 1.00 85.50 101 GLU A C 1
ATOM 847 O O . GLU A 1 101 ? 19.081 -6.430 -34.766 1.00 85.50 101 GLU A O 1
ATOM 852 N N . SER A 1 102 ? 21.210 -6.913 -35.292 1.00 85.00 102 SER A N 1
ATOM 853 C CA . SER A 1 102 ? 21.809 -5.957 -34.344 1.00 85.00 102 SER A CA 1
ATOM 854 C C . SER A 1 102 ? 21.468 -4.511 -34.696 1.00 85.00 102 SER A C 1
ATOM 856 O O . SER A 1 102 ? 21.116 -3.719 -33.823 1.00 85.00 102 SER A O 1
ATOM 858 N N . GLN A 1 103 ? 21.505 -4.171 -35.983 1.00 86.69 103 GLN A N 1
ATOM 859 C CA . GLN A 1 103 ? 21.145 -2.843 -36.478 1.00 86.69 103 GLN A CA 1
ATOM 860 C C . GLN A 1 103 ? 19.658 -2.538 -36.243 1.00 86.69 103 GLN A C 1
ATOM 862 O O . GLN A 1 103 ? 19.297 -1.435 -35.824 1.00 86.69 103 GLN A O 1
ATOM 867 N N . SER A 1 104 ? 18.780 -3.523 -36.455 1.00 88.62 104 SER A N 1
ATOM 868 C CA . SER A 1 104 ? 17.356 -3.406 -36.136 1.00 88.62 104 SER A CA 1
ATOM 869 C C . SER A 1 104 ? 17.119 -3.268 -34.632 1.00 88.62 104 SER A C 1
ATOM 871 O O . SER A 1 104 ? 16.288 -2.462 -34.219 1.00 88.62 104 SER A O 1
ATOM 873 N N . LEU A 1 105 ? 17.858 -4.007 -33.801 1.00 88.00 105 LEU A N 1
ATOM 874 C CA . LEU A 1 105 ? 17.767 -3.906 -32.346 1.00 88.00 105 LEU A CA 1
ATOM 875 C C . LEU A 1 105 ? 18.104 -2.491 -31.862 1.00 88.00 105 LEU A C 1
ATOM 877 O O . LEU A 1 105 ? 17.350 -1.921 -31.076 1.00 88.00 105 LEU A O 1
ATOM 881 N N . LEU A 1 106 ? 19.193 -1.901 -32.357 1.00 88.62 106 LEU A N 1
ATOM 882 C CA . LEU A 1 106 ? 19.592 -0.533 -32.012 1.00 88.62 106 LEU A CA 1
ATOM 883 C C . LEU A 1 106 ? 18.555 0.503 -32.450 1.00 88.62 106 LEU A C 1
ATOM 885 O O . LEU A 1 106 ? 18.202 1.395 -31.675 1.00 88.62 106 LEU A O 1
ATOM 889 N N . LYS A 1 107 ? 17.985 0.340 -33.651 1.00 90.62 107 LYS A N 1
ATOM 890 C CA . LYS A 1 107 ? 16.863 1.165 -34.124 1.00 90.62 107 LYS A CA 1
ATOM 891 C C . LYS A 1 107 ? 15.662 1.080 -33.192 1.00 90.62 107 LYS A C 1
ATOM 893 O O . LYS A 1 107 ? 15.103 2.125 -32.852 1.00 90.62 107 LYS A O 1
ATOM 898 N N . ASN A 1 108 ? 15.298 -0.128 -32.767 1.00 90.31 108 ASN A N 1
ATOM 899 C CA . ASN A 1 108 ? 14.173 -0.357 -31.866 1.00 90.31 108 ASN A CA 1
ATOM 900 C C . ASN A 1 108 ? 14.442 0.258 -30.492 1.00 90.31 108 ASN A C 1
ATOM 902 O O . ASN A 1 108 ? 13.618 1.032 -30.018 1.00 90.31 108 ASN A O 1
ATOM 906 N N . ILE A 1 109 ? 15.623 0.029 -29.902 1.00 89.25 109 ILE A N 1
ATOM 907 C CA . ILE A 1 109 ? 16.032 0.660 -28.635 1.00 89.25 109 ILE A CA 1
ATOM 908 C C . ILE A 1 109 ? 15.936 2.180 -28.749 1.00 89.25 109 ILE A C 1
ATOM 910 O O . ILE A 1 109 ? 15.354 2.829 -27.880 1.00 89.25 109 ILE A O 1
ATOM 914 N N . ARG A 1 110 ? 16.449 2.769 -29.833 1.00 91.69 110 ARG A N 1
ATOM 915 C CA . ARG A 1 110 ? 16.410 4.220 -30.038 1.00 91.69 110 ARG A CA 1
ATOM 916 C C . ARG A 1 110 ? 14.982 4.746 -30.172 1.00 91.69 110 ARG A C 1
ATOM 918 O O . ARG A 1 110 ? 14.669 5.783 -29.590 1.00 91.69 110 ARG A O 1
ATOM 925 N N . LYS A 1 111 ? 14.133 4.073 -30.952 1.00 92.38 111 LYS A N 1
ATOM 926 C CA . LYS A 1 111 ? 12.722 4.442 -31.147 1.00 92.38 111 LYS A CA 1
ATOM 927 C C . LYS A 1 111 ? 11.964 4.371 -29.820 1.00 92.38 111 LYS A C 1
ATOM 929 O O . LYS A 1 111 ? 11.432 5.378 -29.370 1.00 92.38 111 LYS A O 1
ATOM 934 N N . GLU A 1 112 ? 12.040 3.234 -29.141 1.00 91.56 112 GLU A N 1
ATOM 935 C CA . GLU A 1 112 ? 11.366 2.998 -27.864 1.00 91.56 112 GLU A CA 1
ATOM 936 C C . GLU A 1 112 ? 11.837 3.950 -26.764 1.00 91.56 112 GLU A C 1
ATOM 938 O O . GLU A 1 112 ? 11.034 4.491 -26.005 1.00 91.56 112 GLU A O 1
ATOM 943 N N . THR A 1 113 ? 13.145 4.209 -26.690 1.00 91.69 113 THR A N 1
ATOM 944 C CA . THR A 1 113 ? 13.695 5.170 -25.727 1.00 91.69 113 THR A CA 1
ATOM 945 C C . THR A 1 113 ? 13.201 6.582 -26.029 1.00 91.69 113 THR A C 1
ATOM 947 O O . THR A 1 113 ? 12.845 7.306 -25.101 1.00 91.69 113 THR A O 1
ATOM 950 N N . LYS A 1 114 ? 13.113 6.985 -27.306 1.00 92.44 114 LYS A N 1
ATOM 951 C CA . LYS A 1 114 ? 12.568 8.295 -27.702 1.00 92.44 114 LYS A CA 1
ATOM 952 C C . LYS A 1 114 ? 11.100 8.449 -27.321 1.00 92.44 114 LYS A C 1
ATOM 954 O O . LYS A 1 114 ? 10.753 9.485 -26.754 1.00 92.44 114 LYS A O 1
ATOM 959 N N . ASP A 1 115 ? 10.279 7.439 -27.583 1.00 90.88 115 ASP A N 1
ATOM 960 C CA . ASP A 1 115 ? 8.846 7.467 -27.279 1.00 90.88 115 ASP A CA 1
ATOM 961 C C . ASP A 1 115 ? 8.620 7.531 -25.762 1.00 90.88 115 ASP A C 1
ATOM 963 O O . ASP A 1 115 ? 7.908 8.404 -25.254 1.00 90.88 115 ASP A O 1
ATOM 967 N N . LYS A 1 116 ? 9.346 6.703 -25.003 1.00 91.88 116 LYS A N 1
ATOM 968 C CA . LYS A 1 116 ? 9.320 6.725 -23.535 1.00 91.88 116 LYS A CA 1
ATOM 969 C C . LYS A 1 116 ? 9.871 8.030 -22.956 1.00 91.88 116 LYS A C 1
ATOM 971 O O . LYS A 1 116 ? 9.321 8.556 -21.992 1.00 91.88 116 LYS A O 1
ATOM 976 N N . LEU A 1 117 ? 10.908 8.622 -23.548 1.00 92.69 117 LEU A N 1
ATOM 977 C CA . LEU A 1 117 ? 11.395 9.948 -23.154 1.00 92.69 117 LEU A CA 1
ATOM 978 C C . LEU A 1 117 ? 10.376 11.050 -23.447 1.00 92.69 117 LEU A C 1
ATOM 980 O O . LEU A 1 117 ? 10.236 11.965 -22.638 1.00 92.69 117 LEU A O 1
ATOM 984 N N . ALA A 1 118 ? 9.676 10.996 -24.582 1.00 91.81 118 ALA A N 1
ATOM 985 C CA . ALA A 1 118 ? 8.613 11.946 -24.898 1.00 91.81 118 ALA A CA 1
ATOM 986 C C . ALA A 1 118 ? 7.493 11.871 -23.852 1.00 91.81 118 ALA A C 1
ATOM 988 O O . ALA A 1 118 ? 7.065 12.904 -23.334 1.00 91.81 118 ALA A O 1
ATOM 989 N N . TYR A 1 119 ? 7.115 10.654 -23.456 1.00 91.19 119 TYR A N 1
ATOM 990 C CA . TYR A 1 119 ? 6.201 10.424 -22.345 1.00 91.19 119 TYR A CA 1
ATOM 991 C C . TYR A 1 119 ? 6.710 11.040 -21.031 1.00 91.19 119 TYR A C 1
ATOM 993 O O . TYR A 1 119 ? 5.987 11.801 -20.388 1.00 91.19 119 TYR A O 1
ATOM 1001 N N . LEU A 1 120 ? 7.970 10.787 -20.650 1.00 91.12 120 LEU A N 1
ATOM 1002 C CA . LEU A 1 120 ? 8.563 11.349 -19.429 1.00 91.12 120 LEU A CA 1
ATOM 1003 C C . LEU A 1 120 ? 8.613 12.884 -19.442 1.00 91.12 120 LEU A C 1
ATOM 1005 O O . LEU A 1 120 ? 8.383 13.510 -18.408 1.00 91.12 120 LEU A O 1
ATOM 1009 N N . ARG A 1 121 ? 8.874 13.509 -20.597 1.00 92.19 121 ARG A N 1
ATOM 1010 C CA . ARG A 1 121 ? 8.840 14.974 -20.744 1.00 92.19 121 ARG A CA 1
ATOM 1011 C C . ARG A 1 121 ? 7.431 15.523 -20.544 1.00 92.19 121 ARG A C 1
ATOM 1013 O O . ARG A 1 121 ? 7.255 16.432 -19.740 1.00 92.19 121 ARG A O 1
ATOM 1020 N N . ASN A 1 122 ? 6.433 14.919 -21.187 1.00 89.50 122 ASN A N 1
ATOM 1021 C CA . ASN A 1 122 ? 5.037 15.305 -20.991 1.00 89.50 122 ASN A CA 1
ATOM 1022 C C . ASN A 1 122 ? 4.622 15.139 -19.519 1.00 89.50 122 ASN A C 1
ATOM 1024 O O . ASN A 1 122 ? 4.037 16.038 -18.917 1.00 89.50 122 ASN A O 1
ATOM 1028 N N . PHE A 1 123 ? 5.006 14.023 -18.894 1.00 87.81 123 PHE A N 1
ATOM 1029 C CA . PHE A 1 123 ? 4.768 13.785 -17.474 1.00 87.81 123 PHE A CA 1
ATOM 1030 C C . PHE A 1 123 ? 5.418 14.861 -16.593 1.00 87.81 123 PHE A C 1
ATOM 1032 O O . PHE A 1 123 ? 4.790 15.357 -15.656 1.00 87.81 123 PHE A O 1
ATOM 1039 N N . LYS A 1 124 ? 6.656 15.263 -16.906 1.00 88.69 124 LYS A N 1
ATOM 1040 C CA . LYS A 1 124 ? 7.372 16.333 -16.201 1.00 88.69 124 LYS A CA 1
ATOM 1041 C C . LYS A 1 124 ? 6.619 17.660 -16.228 1.00 88.69 124 LYS A C 1
ATOM 1043 O O . LYS A 1 124 ? 6.571 18.343 -15.208 1.00 88.69 124 LYS A O 1
ATOM 1048 N N . GLU A 1 125 ? 6.065 18.014 -17.380 1.00 85.44 125 GLU A N 1
ATOM 1049 C CA . GLU A 1 125 ? 5.387 19.292 -17.605 1.00 85.44 125 GLU A CA 1
ATOM 1050 C C . GLU A 1 125 ? 3.974 19.319 -17.014 1.00 85.44 125 GLU A C 1
ATOM 1052 O O . GLU A 1 125 ? 3.563 20.328 -16.446 1.00 85.44 125 GLU A O 1
ATOM 1057 N N . THR A 1 126 ? 3.243 18.207 -17.099 1.00 81.06 126 THR A N 1
ATOM 1058 C CA . THR A 1 126 ? 1.812 18.159 -16.752 1.00 81.06 126 THR A CA 1
ATOM 1059 C C . THR A 1 126 ? 1.533 17.639 -15.346 1.00 81.06 126 THR A C 1
ATOM 1061 O O . THR A 1 126 ? 0.615 18.110 -14.670 1.00 81.06 126 THR A O 1
ATOM 1064 N N . LYS A 1 127 ? 2.310 16.651 -14.890 1.00 80.62 127 LYS A N 1
ATOM 1065 C CA . LYS A 1 127 ? 1.989 15.867 -13.695 1.00 80.62 127 LYS A CA 1
ATOM 1066 C C . LYS A 1 127 ? 3.050 15.965 -12.612 1.00 80.62 127 LYS A C 1
ATOM 1068 O O . LYS A 1 127 ? 2.663 16.059 -11.458 1.00 80.62 127 LYS A O 1
ATOM 1073 N N . LEU A 1 128 ? 4.351 16.017 -12.920 1.00 80.94 128 LEU A N 1
ATOM 1074 C CA . LEU A 1 128 ? 5.433 15.872 -11.926 1.00 80.94 128 LEU A CA 1
ATOM 1075 C C . LEU A 1 128 ? 5.354 16.866 -10.755 1.00 80.94 128 LEU A C 1
ATOM 1077 O O . LEU A 1 128 ? 5.626 16.477 -9.622 1.00 80.94 128 LEU A O 1
ATOM 1081 N N . GLN A 1 129 ? 4.960 18.118 -11.013 1.00 71.88 129 GLN A N 1
ATOM 1082 C CA . GLN A 1 129 ? 4.790 19.142 -9.972 1.00 71.88 129 GLN A CA 1
ATOM 1083 C C . GLN A 1 129 ? 3.535 18.910 -9.108 1.00 71.88 129 GLN A C 1
ATOM 1085 O O . GLN A 1 129 ? 3.520 19.278 -7.935 1.00 71.88 129 GLN A O 1
ATOM 1090 N N . ASN A 1 130 ? 2.512 18.274 -9.688 1.00 65.69 130 ASN A N 1
ATOM 1091 C CA . ASN A 1 130 ? 1.264 17.875 -9.035 1.00 65.69 130 ASN A CA 1
ATOM 1092 C C . ASN A 1 130 ? 1.349 16.490 -8.396 1.00 65.69 130 ASN A C 1
ATOM 1094 O O . ASN A 1 130 ? 0.487 16.148 -7.588 1.00 65.69 130 ASN A O 1
ATOM 1098 N N . VAL A 1 131 ? 2.384 15.700 -8.711 1.00 61.88 131 VAL A N 1
ATOM 1099 C CA . VAL A 1 131 ? 2.743 14.548 -7.895 1.00 61.88 131 VAL A CA 1
ATOM 1100 C C . VAL A 1 131 ? 3.273 15.133 -6.598 1.00 61.88 131 VAL A C 1
ATOM 1102 O O . VAL A 1 131 ? 4.477 15.342 -6.417 1.00 61.88 131 VAL A O 1
ATOM 1105 N N . VAL A 1 132 ? 2.350 15.416 -5.688 1.00 53.75 132 VAL A N 1
ATOM 1106 C CA . VAL A 1 132 ? 2.657 15.683 -4.294 1.00 53.75 132 VAL A CA 1
ATOM 1107 C C . VAL A 1 132 ? 3.617 14.571 -3.862 1.00 53.75 132 VAL A C 1
ATOM 1109 O O . VAL A 1 132 ? 3.507 13.423 -4.310 1.00 53.75 132 VAL A O 1
ATOM 1112 N N . ASP A 1 133 ? 4.635 14.891 -3.063 1.00 46.56 133 ASP A N 1
ATOM 1113 C CA . ASP A 1 133 ? 5.231 13.861 -2.219 1.00 46.56 133 ASP A CA 1
ATOM 1114 C C . ASP A 1 133 ? 4.096 13.396 -1.322 1.00 46.56 133 ASP A C 1
ATOM 1116 O O . ASP A 1 133 ? 3.892 13.917 -0.227 1.00 46.56 133 ASP A O 1
ATOM 1120 N N . GLU A 1 134 ? 3.288 12.478 -1.841 1.00 43.12 134 GLU A N 1
ATOM 1121 C CA . GLU A 1 134 ? 2.287 11.754 -1.107 1.00 43.12 134 GLU A CA 1
ATOM 1122 C C . GLU A 1 134 ? 3.068 10.893 -0.120 1.00 43.12 134 GLU A C 1
ATOM 1124 O O . GLU A 1 134 ? 3.194 9.678 -0.238 1.00 43.12 134 GLU A O 1
ATOM 1129 N N . LYS A 1 135 ? 3.577 11.537 0.933 1.00 42.56 135 LYS A N 1
ATOM 1130 C CA . LYS A 1 135 ? 3.324 11.050 2.273 1.00 42.56 135 LYS A CA 1
ATOM 1131 C C . LYS A 1 135 ? 1.833 10.780 2.315 1.00 42.56 135 LYS A C 1
ATOM 1133 O O . LYS A 1 135 ? 1.070 11.691 2.599 1.00 42.56 135 LYS A O 1
ATOM 1138 N N . GLN A 1 136 ? 1.454 9.561 1.947 1.00 42.47 136 GLN A N 1
ATOM 1139 C CA . GLN A 1 136 ? 0.107 9.057 2.091 1.00 42.47 136 GLN A CA 1
ATOM 1140 C C . GLN A 1 136 ? -0.928 10.059 1.539 1.00 42.47 136 GLN A C 1
ATOM 1142 O O . GLN A 1 136 ? -1.537 10.808 2.307 1.00 42.47 136 GLN A O 1
ATOM 1147 N N . GLN A 1 137 ? -1.303 9.978 0.254 1.00 40.00 137 GLN A N 1
ATOM 1148 C CA . GLN A 1 137 ? -2.755 9.940 0.068 1.00 40.00 137 GLN A CA 1
ATOM 1149 C C . GLN A 1 137 ? -3.188 8.802 0.982 1.00 40.00 137 GLN A C 1
ATOM 1151 O O . GLN A 1 137 ? -2.831 7.649 0.746 1.00 40.00 137 GLN A O 1
ATOM 1156 N N . LYS A 1 138 ? -3.762 9.158 2.135 1.00 48.25 138 LYS A N 1
ATOM 1157 C CA . LYS A 1 138 ? -4.230 8.229 3.151 1.00 48.25 138 LYS A CA 1
ATOM 1158 C C . LYS A 1 138 ? -5.371 7.433 2.495 1.00 48.25 138 LYS A C 1
ATOM 1160 O O . LYS A 1 138 ? -6.547 7.709 2.731 1.00 48.25 138 LYS A O 1
ATOM 1165 N N . LYS A 1 139 ? -5.037 6.493 1.603 1.00 50.31 139 LYS A N 1
ATOM 1166 C CA . LYS A 1 139 ? -5.876 5.354 1.248 1.00 50.31 139 LYS A CA 1
ATOM 1167 C C . LYS A 1 139 ? -6.191 4.736 2.610 1.00 50.31 139 LYS A C 1
ATOM 1169 O O . LYS A 1 139 ? -5.277 4.319 3.316 1.00 50.31 139 LYS A O 1
ATOM 1174 N N . GLY A 1 140 ? -7.425 4.955 3.064 1.00 59.72 140 GLY A N 1
ATOM 1175 C CA . GLY A 1 140 ? -7.868 4.585 4.405 1.00 59.72 140 GLY A CA 1
ATOM 1176 C C . GLY A 1 140 ? -8.612 5.657 5.205 1.00 59.72 140 GLY A C 1
ATOM 1177 O O . GLY A 1 140 ? -9.233 5.278 6.190 1.00 59.72 140 GLY A O 1
ATOM 1178 N N . ILE A 1 141 ? -8.638 6.951 4.825 1.00 75.88 141 ILE A N 1
ATOM 1179 C CA . ILE A 1 141 ? -9.453 7.915 5.605 1.00 75.88 141 ILE A CA 1
ATOM 1180 C C . ILE A 1 141 ? -10.943 7.619 5.432 1.00 75.88 141 ILE A C 1
ATOM 1182 O O . ILE A 1 141 ? -11.478 7.631 4.319 1.00 75.88 141 ILE A O 1
ATOM 1186 N N . VAL A 1 142 ? -11.630 7.464 6.555 1.00 79.69 142 VAL A N 1
ATOM 1187 C CA . VAL A 1 142 ? -13.083 7.444 6.656 1.00 79.69 142 VAL A CA 1
ATOM 1188 C C . VAL A 1 142 ? -13.566 8.875 6.869 1.00 79.69 142 VAL A C 1
ATOM 1190 O O . VAL A 1 142 ? -13.422 9.449 7.946 1.00 79.69 142 VAL A O 1
ATOM 1193 N N . LYS A 1 143 ? -14.140 9.476 5.823 1.00 80.25 143 LYS A N 1
ATOM 1194 C CA . LYS A 1 143 ? -14.709 10.826 5.906 1.00 80.25 143 LYS A CA 1
ATOM 1195 C C . LYS A 1 143 ? -16.082 10.769 6.570 1.00 80.25 143 LYS A C 1
ATOM 1197 O O . LYS A 1 143 ? -17.021 10.210 6.007 1.00 80.25 143 LYS A O 1
ATOM 1202 N N . LEU A 1 144 ? -16.203 11.380 7.744 1.00 77.44 144 LEU A N 1
ATOM 1203 C CA . LEU A 1 144 ? -17.497 11.607 8.385 1.00 77.44 144 LEU A CA 1
ATOM 1204 C C . LEU A 1 144 ? -18.311 12.676 7.628 1.00 77.44 144 LEU A C 1
ATOM 1206 O O . LEU A 1 144 ? -17.732 13.493 6.901 1.00 77.44 144 LEU A O 1
ATOM 1210 N N . PRO A 1 145 ? -19.648 12.715 7.798 1.00 75.50 145 PRO A N 1
ATOM 1211 C CA . PRO A 1 145 ? -20.465 13.806 7.278 1.00 75.50 145 PRO A CA 1
ATOM 1212 C C . PRO A 1 145 ? -19.956 15.171 7.767 1.00 75.50 145 PRO A C 1
ATOM 1214 O O . PRO A 1 145 ? -19.521 15.314 8.912 1.00 75.50 145 PRO A O 1
ATOM 1217 N N . LYS A 1 146 ? -20.007 16.184 6.893 1.00 72.12 146 LYS A N 1
ATOM 1218 C CA . LYS A 1 146 ? -19.473 17.524 7.182 1.00 72.12 146 LYS A CA 1
ATOM 1219 C C . LYS A 1 146 ? -20.084 18.103 8.466 1.00 72.12 146 LYS A C 1
ATOM 1221 O O . LYS A 1 146 ? -21.300 18.091 8.626 1.00 72.12 146 LYS A O 1
ATOM 1226 N N . GLY A 1 147 ? -19.234 18.661 9.331 1.00 68.75 147 GLY A N 1
ATOM 1227 C CA . GLY A 1 147 ? -19.649 19.364 10.552 1.00 68.75 147 GLY A CA 1
ATOM 1228 C C . GLY A 1 147 ? -19.862 18.480 11.785 1.00 68.75 147 GLY A C 1
ATOM 1229 O O . GLY A 1 147 ? -20.315 18.988 12.805 1.00 68.75 147 GLY A O 1
ATOM 1230 N N . ILE A 1 148 ? -19.533 17.185 11.721 1.00 78.19 148 ILE A N 1
ATOM 1231 C CA . ILE A 1 148 ? -19.667 16.255 12.849 1.00 78.19 148 ILE A CA 1
ATOM 1232 C C . ILE A 1 148 ? -18.284 15.905 13.415 1.00 78.19 148 ILE A C 1
ATOM 1234 O O . ILE A 1 148 ? -17.395 15.492 12.672 1.00 78.19 148 ILE A O 1
ATOM 1238 N N . SER A 1 149 ? -18.110 16.041 14.734 1.00 83.44 149 SER A N 1
ATOM 1239 C CA . SER A 1 149 ? -16.936 15.520 15.453 1.00 83.44 149 SER A CA 1
ATOM 1240 C C . SER A 1 149 ? -17.107 14.023 15.725 1.00 83.44 149 SER A C 1
ATOM 1242 O O . SER A 1 149 ? -18.203 13.567 16.058 1.00 83.44 149 SER A O 1
ATOM 1244 N N . LEU A 1 150 ? -16.027 13.247 15.605 1.00 87.50 150 LEU A N 1
ATOM 1245 C CA . LEU A 1 150 ? -16.065 11.813 15.872 1.00 87.50 150 LEU A CA 1
ATOM 1246 C C . LEU A 1 150 ? -16.416 11.542 17.342 1.00 87.50 150 LEU A C 1
ATOM 1248 O O . LEU A 1 150 ? -15.776 12.054 18.261 1.00 87.50 150 LEU A O 1
ATOM 1252 N N . GLU A 1 151 ? -17.391 10.668 17.559 1.00 90.62 151 GLU A N 1
ATOM 1253 C CA . GLU A 1 151 ? -17.679 10.039 18.848 1.00 90.62 151 GLU A CA 1
ATOM 1254 C C . GLU A 1 151 ? -17.525 8.536 18.640 1.00 90.62 151 GLU A C 1
ATOM 1256 O O . GLU A 1 151 ? -18.216 7.958 17.797 1.00 90.62 151 GLU A O 1
ATOM 1261 N N . TRP A 1 152 ? -16.589 7.912 19.355 1.00 92.19 152 TRP A N 1
ATOM 1262 C CA . TRP A 1 152 ? -16.254 6.502 19.147 1.00 92.19 152 TRP A CA 1
ATOM 1263 C C . TRP A 1 152 ? -17.440 5.587 19.454 1.00 92.19 152 TRP A C 1
ATOM 1265 O O . TRP A 1 152 ? -17.634 4.589 18.773 1.00 92.19 152 TRP A O 1
ATOM 1275 N N . GLU A 1 153 ? -18.287 5.976 20.400 1.00 93.19 153 GLU A N 1
ATOM 1276 C CA . GLU A 1 153 ? -19.513 5.290 20.806 1.00 93.19 153 GLU A CA 1
ATOM 1277 C C . GLU A 1 153 ? -20.543 5.178 19.670 1.00 93.19 153 GLU A C 1
ATOM 1279 O O . GLU A 1 153 ? -21.381 4.278 19.675 1.00 93.19 153 GLU A O 1
ATOM 1284 N N . LYS A 1 154 ? -20.471 6.068 18.670 1.00 91.62 154 LYS A N 1
ATOM 1285 C CA . LYS A 1 154 ? -21.335 6.050 17.480 1.00 91.62 154 LYS A CA 1
ATOM 1286 C C . LYS A 1 154 ? -20.750 5.234 16.327 1.00 91.62 154 LYS A C 1
ATOM 1288 O O . LYS A 1 154 ? -21.440 5.053 15.323 1.00 91.62 154 LYS A O 1
ATOM 1293 N N . VAL A 1 155 ? -19.505 4.770 16.433 1.00 93.38 155 VAL A N 1
ATOM 1294 C CA . VAL A 1 155 ? -18.850 3.956 15.403 1.00 93.38 155 VAL A CA 1
ATOM 1295 C C . VAL A 1 155 ? -19.251 2.494 15.576 1.00 93.38 155 VAL A C 1
ATOM 1297 O O . VAL A 1 155 ? -19.138 1.925 16.663 1.00 93.38 155 VAL A O 1
ATOM 1300 N N . GLU A 1 156 ? -19.681 1.870 14.483 1.00 93.69 156 GLU A N 1
ATOM 1301 C CA . GLU A 1 156 ? -19.909 0.430 14.406 1.00 93.69 156 GLU A CA 1
ATOM 1302 C C . GLU A 1 156 ? -19.076 -0.164 13.266 1.00 93.69 156 GLU A C 1
ATOM 1304 O O . GLU A 1 156 ? -19.143 0.288 12.124 1.00 93.69 156 GLU A O 1
ATOM 1309 N N . LEU A 1 157 ? -18.289 -1.187 13.590 1.00 93.88 157 LEU A N 1
ATOM 1310 C CA . LEU A 1 157 ? -17.419 -1.908 12.670 1.00 93.88 157 LEU A CA 1
ATOM 1311 C C . LEU A 1 157 ? -17.922 -3.347 12.507 1.00 93.88 157 LEU A C 1
ATOM 1313 O O . LEU A 1 157 ? -17.965 -4.105 13.476 1.00 93.88 157 LEU A O 1
ATOM 1317 N N . LYS A 1 158 ? -18.306 -3.744 11.294 1.00 91.44 158 LYS A N 1
ATOM 1318 C CA . LYS A 1 158 ? -18.805 -5.094 10.984 1.00 91.44 158 LYS A CA 1
ATOM 1319 C C . LYS A 1 158 ? -17.841 -5.809 10.055 1.00 91.44 158 LYS A C 1
ATOM 1321 O O . LYS A 1 158 ? -17.726 -5.428 8.895 1.00 91.44 158 LYS A O 1
ATOM 1326 N N . MET A 1 159 ? -17.200 -6.865 10.540 1.00 88.06 159 MET A N 1
ATOM 1327 C CA . MET A 1 159 ? -16.353 -7.704 9.693 1.00 88.06 159 MET A CA 1
ATOM 1328 C C . MET A 1 159 ? -17.199 -8.449 8.648 1.00 88.06 159 MET A C 1
ATOM 1330 O O . MET A 1 159 ? -18.308 -8.908 8.949 1.00 88.06 159 MET A O 1
ATOM 1334 N N . LYS A 1 160 ? -16.679 -8.561 7.424 1.00 82.81 160 LYS A N 1
ATOM 1335 C CA . LYS A 1 160 ? -17.279 -9.233 6.262 1.00 82.81 160 LYS A CA 1
ATOM 1336 C C . LYS A 1 160 ? -16.240 -10.113 5.551 1.00 82.81 160 LYS A C 1
ATOM 1338 O O . LYS A 1 160 ? -15.043 -10.020 5.822 1.00 82.81 160 LYS A O 1
ATOM 1343 N N . GLU A 1 161 ? -16.731 -10.984 4.671 1.00 75.31 161 GLU A N 1
ATOM 1344 C CA . GLU A 1 161 ? -15.944 -11.819 3.750 1.00 75.31 161 GLU A CA 1
ATOM 1345 C C . GLU A 1 161 ? -1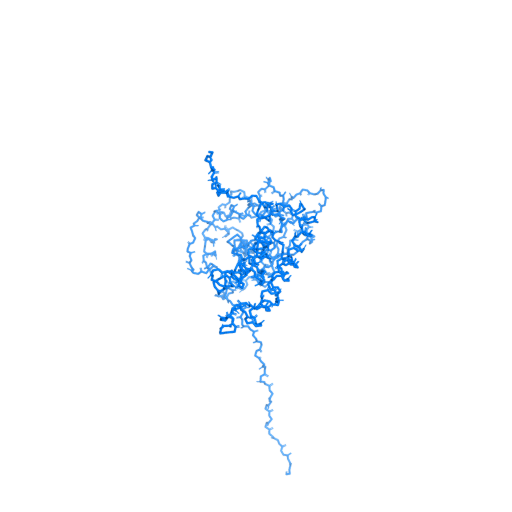4.760 -12.562 4.390 1.00 75.31 161 GLU A C 1
ATOM 1347 O O . GLU A 1 161 ? -13.594 -12.312 4.076 1.00 75.31 161 GLU A O 1
ATOM 1352 N N . GLY A 1 162 ? -15.021 -13.472 5.329 1.00 69.69 162 GLY A N 1
ATOM 1353 C CA . GLY A 1 162 ? -13.948 -14.228 5.979 1.00 69.69 162 GLY A CA 1
ATOM 1354 C C . GLY A 1 162 ? -12.970 -13.338 6.752 1.00 69.69 162 GLY A C 1
ATOM 1355 O O . GLY A 1 162 ? -11.772 -13.625 6.771 1.00 69.69 162 GLY A O 1
ATOM 1356 N N . MET A 1 163 ? -13.464 -12.242 7.346 1.00 77.94 163 MET A N 1
ATOM 1357 C CA . MET A 1 163 ? -12.683 -11.235 8.085 1.00 77.94 163 MET A CA 1
ATOM 1358 C C . MET A 1 163 ? -11.672 -10.452 7.225 1.00 77.94 163 MET A C 1
ATOM 1360 O O . MET A 1 163 ? -10.659 -9.974 7.740 1.00 77.94 163 MET A O 1
ATOM 1364 N N . ARG A 1 164 ? -11.904 -10.330 5.912 1.00 80.88 164 ARG A N 1
ATOM 1365 C CA . ARG A 1 164 ? -11.047 -9.537 5.007 1.00 80.88 164 ARG A CA 1
ATOM 1366 C C . ARG A 1 164 ? -11.530 -8.111 4.810 1.00 80.88 164 ARG A C 1
ATOM 1368 O O . ARG A 1 164 ? -10.714 -7.220 4.584 1.00 80.88 164 ARG A O 1
ATOM 1375 N N . GLU A 1 165 ? -12.833 -7.909 4.929 1.00 86.19 165 GLU A N 1
ATOM 1376 C CA . GLU A 1 165 ? -13.471 -6.616 4.752 1.00 86.19 165 GLU A CA 1
ATOM 1377 C C . GLU A 1 165 ? -14.110 -6.131 6.044 1.00 86.19 165 GLU A C 1
ATOM 1379 O O . GLU A 1 165 ? -14.480 -6.916 6.922 1.00 86.19 165 GLU A O 1
ATOM 1384 N N . ILE A 1 166 ? -14.285 -4.818 6.144 1.00 90.31 166 ILE A N 1
ATOM 1385 C CA . ILE A 1 166 ? -15.015 -4.187 7.229 1.00 90.31 166 ILE A CA 1
ATOM 1386 C C . ILE A 1 166 ? -16.005 -3.170 6.679 1.00 90.31 166 ILE A C 1
ATOM 1388 O O . ILE A 1 166 ? -15.698 -2.305 5.860 1.00 90.31 166 ILE A O 1
ATOM 1392 N N . GLU A 1 167 ? -17.237 -3.288 7.143 1.00 90.81 167 GLU A N 1
ATOM 1393 C CA . GLU A 1 167 ? -18.280 -2.305 6.944 1.00 90.81 167 GLU A CA 1
ATOM 1394 C C . GLU A 1 167 ? -18.284 -1.340 8.129 1.00 90.81 167 GLU A C 1
ATOM 1396 O O . GLU A 1 167 ? -18.438 -1.742 9.283 1.00 90.81 167 GLU A O 1
ATOM 1401 N N . ILE A 1 168 ? -18.102 -0.061 7.822 1.00 92.38 168 ILE A N 1
ATOM 1402 C CA . ILE A 1 168 ? -17.983 1.031 8.777 1.00 92.38 168 ILE A CA 1
ATOM 1403 C C . ILE A 1 168 ? -19.285 1.820 8.754 1.00 92.38 168 ILE A C 1
ATOM 1405 O O . ILE A 1 168 ? -19.659 2.411 7.734 1.00 92.38 168 ILE A O 1
ATOM 1409 N N . LEU A 1 169 ? -19.963 1.846 9.896 1.00 90.62 1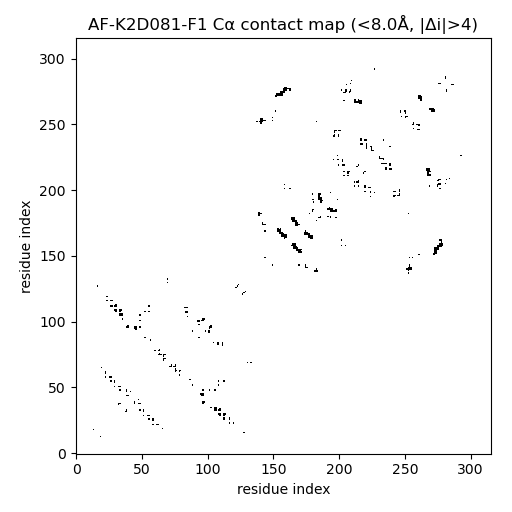69 LEU A N 1
ATOM 1410 C CA . LEU A 1 169 ? -21.146 2.656 10.125 1.00 90.62 169 LEU A CA 1
ATOM 1411 C C . LEU A 1 169 ? -20.853 3.724 11.177 1.00 90.62 169 LEU A C 1
ATOM 1413 O O . LEU A 1 169 ? -20.092 3.510 12.121 1.00 90.62 169 LEU A O 1
ATOM 1417 N N . TYR A 1 170 ? -21.508 4.869 11.032 1.00 90.94 170 TYR A N 1
ATOM 1418 C CA . TYR A 1 170 ? -21.515 5.928 12.028 1.00 90.94 170 TYR A CA 1
ATOM 1419 C C . TYR A 1 170 ? -22.956 6.330 12.325 1.00 90.94 170 TYR A C 1
ATOM 1421 O O . TYR A 1 170 ? -23.712 6.695 11.422 1.00 90.94 170 TYR A O 1
ATOM 1429 N N . ASN A 1 171 ? -23.347 6.246 13.597 1.00 88.62 171 ASN A N 1
ATOM 1430 C CA . ASN A 1 171 ? -24.705 6.522 14.063 1.00 88.62 171 ASN A CA 1
ATOM 1431 C C . ASN A 1 171 ? -25.775 5.739 13.268 1.00 88.62 171 ASN A C 1
ATOM 1433 O O . ASN A 1 171 ? -26.766 6.299 12.798 1.00 88.62 171 ASN A O 1
ATOM 1437 N N . GLY A 1 172 ? -25.508 4.451 13.025 1.00 83.50 172 GLY A N 1
ATOM 1438 C CA . GLY A 1 172 ? -26.380 3.548 12.264 1.00 83.50 172 GLY A CA 1
ATOM 1439 C C . GLY A 1 172 ? -26.387 3.755 10.743 1.00 83.50 172 GLY A C 1
ATOM 1440 O O . GLY A 1 172 ? -27.008 2.964 10.037 1.00 83.50 172 GLY A O 1
ATOM 1441 N N . LYS A 1 173 ? -25.693 4.770 10.213 1.00 86.19 173 LYS A N 1
ATOM 1442 C CA . LYS A 1 173 ? -25.585 5.013 8.768 1.00 86.19 173 LYS A CA 1
ATOM 1443 C C . LYS A 1 173 ? -24.305 4.410 8.214 1.00 86.19 173 LYS A C 1
ATOM 1445 O O . LYS A 1 173 ? -23.235 4.614 8.779 1.00 86.19 173 LYS A O 1
ATOM 1450 N N . HIS A 1 174 ? -24.416 3.699 7.095 1.00 88.31 174 HIS A N 1
ATOM 1451 C CA . HIS A 1 174 ? -23.256 3.211 6.351 1.00 88.31 174 HIS A CA 1
ATOM 1452 C C . HIS A 1 174 ? -22.407 4.388 5.865 1.00 88.31 174 HIS A C 1
ATOM 1454 O O . HIS A 1 174 ? -22.937 5.355 5.316 1.00 88.31 174 HIS A O 1
ATOM 1460 N N . ILE A 1 175 ? -21.101 4.310 6.116 1.00 87.06 175 ILE A N 1
ATOM 1461 C CA . ILE A 1 175 ? -20.120 5.288 5.643 1.00 87.06 175 ILE A CA 1
ATOM 1462 C C . ILE A 1 175 ? -19.289 4.684 4.520 1.00 87.06 175 ILE A C 1
ATOM 1464 O O . ILE A 1 175 ? -19.091 5.319 3.485 1.00 87.06 175 ILE A O 1
ATOM 1468 N N . LYS A 1 176 ? -18.758 3.478 4.744 1.00 86.56 176 LYS A N 1
ATOM 1469 C CA . LYS A 1 176 ? -17.837 2.829 3.815 1.00 86.56 176 LYS A CA 1
ATOM 1470 C C . LYS A 1 176 ? -17.749 1.330 4.078 1.00 86.56 176 LYS A C 1
ATOM 1472 O O . LYS A 1 176 ? -17.841 0.896 5.221 1.00 86.56 176 LYS A O 1
ATOM 1477 N N . THR A 1 177 ? -17.509 0.557 3.028 1.00 86.12 177 THR A N 1
ATOM 1478 C CA . THR A 1 177 ? -16.969 -0.803 3.131 1.00 86.12 177 THR A CA 1
ATOM 1479 C C . THR A 1 177 ? -15.579 -0.783 2.515 1.00 86.12 177 THR A C 1
ATOM 1481 O O . THR A 1 177 ? -15.407 -0.174 1.463 1.00 86.12 177 THR A O 1
ATOM 1484 N N . ALA A 1 178 ? -14.600 -1.344 3.218 1.00 87.00 178 ALA A N 1
ATOM 1485 C CA . ALA A 1 178 ? -13.198 -1.331 2.821 1.00 87.00 178 ALA A CA 1
ATOM 1486 C C . ALA A 1 178 ? -12.519 -2.630 3.259 1.00 87.00 178 ALA A C 1
ATOM 1488 O O . ALA A 1 178 ? -12.880 -3.200 4.293 1.00 87.00 178 ALA A O 1
ATOM 1489 N N . ASP A 1 179 ? -11.521 -3.072 2.504 1.00 86.00 179 ASP A N 1
ATOM 1490 C CA . ASP A 1 179 ? -10.664 -4.178 2.915 1.00 86.00 179 ASP A CA 1
ATOM 1491 C C . ASP A 1 179 ? -9.502 -3.697 3.806 1.00 86.00 179 ASP A C 1
ATOM 1493 O O . ASP A 1 179 ? -9.257 -2.499 4.005 1.00 86.00 179 ASP A O 1
ATOM 1497 N N . TYR A 1 180 ? -8.776 -4.651 4.387 1.00 86.00 180 TYR A N 1
ATOM 1498 C CA . TYR A 1 180 ? -7.624 -4.345 5.233 1.00 86.00 180 TYR A CA 1
ATOM 1499 C C . TYR A 1 180 ? -6.479 -3.659 4.466 1.00 86.00 180 TYR A C 1
ATOM 1501 O O . TYR A 1 180 ? -5.684 -2.951 5.083 1.00 86.00 180 TYR A O 1
ATOM 1509 N N . VAL A 1 181 ? -6.375 -3.837 3.144 1.00 85.50 181 VAL A N 1
ATOM 1510 C CA . VAL A 1 181 ? -5.342 -3.195 2.317 1.00 85.50 181 VAL A CA 1
ATOM 1511 C C . VAL A 1 181 ? -5.660 -1.715 2.151 1.00 85.50 181 VAL A C 1
ATOM 1513 O O . VAL A 1 181 ? -4.797 -0.866 2.376 1.00 85.50 181 VAL A O 1
ATOM 1516 N N . GLU A 1 182 ? -6.906 -1.404 1.811 1.00 83.12 182 GLU A N 1
ATOM 1517 C CA . GLU A 1 182 ? -7.424 -0.059 1.625 1.00 83.12 182 GLU A CA 1
ATOM 1518 C C . GLU A 1 182 ? -7.353 0.746 2.922 1.00 83.12 182 GLU A C 1
ATOM 1520 O O . GLU A 1 182 ? -7.061 1.938 2.881 1.00 83.12 182 GLU A O 1
ATOM 1525 N N . LEU A 1 183 ? -7.567 0.108 4.074 1.00 87.06 183 LEU A N 1
ATOM 1526 C CA . LEU A 1 183 ? -7.396 0.733 5.388 1.00 87.06 183 LEU A CA 1
ATOM 1527 C C . LEU A 1 183 ? -5.936 0.775 5.869 1.00 87.06 183 LEU A C 1
ATOM 1529 O O . LEU A 1 183 ? -5.658 1.351 6.919 1.00 87.06 183 LEU A O 1
ATOM 1533 N N . GLY A 1 184 ? -4.993 0.198 5.121 1.00 86.69 184 GLY A N 1
ATOM 1534 C CA . GLY A 1 184 ? -3.561 0.245 5.420 1.00 86.69 184 GLY A CA 1
ATOM 1535 C C . GLY A 1 184 ? -3.069 -0.777 6.451 1.00 86.69 184 GLY A C 1
ATOM 1536 O O . GLY A 1 184 ? -1.941 -0.657 6.921 1.00 86.69 184 GLY A O 1
ATOM 1537 N N . PHE A 1 185 ? -3.869 -1.782 6.796 1.00 87.62 185 PHE A N 1
ATOM 1538 C CA . PHE A 1 185 ? -3.519 -2.846 7.737 1.00 87.62 185 PHE A CA 1
ATOM 1539 C C . PHE A 1 185 ? -2.847 -4.051 7.054 1.00 87.62 185 PHE A C 1
ATOM 1541 O O . PHE A 1 185 ? -3.332 -5.185 7.127 1.00 87.62 185 PHE A O 1
ATOM 1548 N N . PHE A 1 186 ? -1.725 -3.837 6.364 1.00 86.62 186 PHE A N 1
ATOM 1549 C CA . PHE A 1 186 ? -1.028 -4.908 5.645 1.00 86.62 186 PHE A CA 1
ATOM 1550 C C . PHE A 1 186 ? 0.496 -4.872 5.800 1.00 86.62 186 PHE A C 1
ATOM 1552 O O . PHE A 1 186 ? 1.112 -3.835 6.039 1.00 86.62 186 PHE A O 1
ATOM 1559 N N . VAL A 1 187 ? 1.126 -6.034 5.610 1.00 79.06 187 VAL A N 1
ATOM 1560 C CA . VAL A 1 187 ? 2.581 -6.211 5.587 1.00 79.06 187 VAL A CA 1
ATOM 1561 C C . VAL A 1 187 ? 3.044 -6.648 4.200 1.00 79.06 187 VAL A C 1
ATOM 1563 O O . VAL A 1 187 ? 2.486 -7.558 3.582 1.00 79.06 187 VAL A O 1
ATOM 1566 N N . GLY A 1 188 ? 4.145 -6.042 3.753 1.00 67.38 188 GLY A N 1
ATOM 1567 C CA . GLY A 1 188 ? 4.846 -6.407 2.524 1.00 67.38 188 GLY A CA 1
ATOM 1568 C C . GLY A 1 188 ? 4.258 -5.762 1.266 1.00 67.38 188 GLY A C 1
ATOM 1569 O O . GLY A 1 188 ? 3.059 -5.547 1.149 1.00 67.38 188 GLY A O 1
ATOM 1570 N N . LYS A 1 189 ? 5.128 -5.463 0.292 1.00 60.69 189 LYS A N 1
ATOM 1571 C CA . LYS A 1 189 ? 4.744 -4.752 -0.941 1.00 60.69 189 LYS A CA 1
ATOM 1572 C C . LYS A 1 189 ? 4.034 -5.633 -1.978 1.00 60.69 189 LYS A C 1
ATOM 1574 O O . LYS A 1 189 ? 3.237 -5.122 -2.745 1.00 60.69 189 LYS A O 1
ATOM 1579 N N . LYS A 1 190 ? 4.347 -6.938 -2.023 1.00 54.28 190 LYS A N 1
ATOM 1580 C CA . LYS A 1 190 ? 3.906 -7.851 -3.101 1.00 54.28 190 LYS A CA 1
ATOM 1581 C C . LYS A 1 190 ? 2.724 -8.755 -2.745 1.00 54.28 190 LYS A C 1
ATOM 1583 O O . LYS A 1 190 ? 1.928 -9.060 -3.616 1.00 54.28 190 LYS A O 1
ATOM 1588 N N . GLN A 1 191 ? 2.643 -9.233 -1.501 1.00 60.62 191 GLN A N 1
ATOM 1589 C CA . GLN A 1 191 ? 1.609 -10.193 -1.077 1.00 60.62 191 GLN A CA 1
ATOM 1590 C C . GLN A 1 191 ? 0.599 -9.610 -0.083 1.00 60.62 191 GLN A C 1
ATOM 1592 O O . GLN A 1 191 ? -0.232 -10.378 0.388 1.00 60.62 191 GLN A O 1
ATOM 1597 N N . GLN A 1 192 ? 0.695 -8.301 0.218 1.00 78.25 192 GLN A N 1
ATOM 1598 C CA . GLN A 1 192 ? -0.207 -7.505 1.070 1.00 78.25 192 GLN A CA 1
ATOM 1599 C C . GLN A 1 192 ? -0.999 -8.370 2.062 1.00 78.25 192 GLN A C 1
ATOM 1601 O O . GLN A 1 192 ? -2.220 -8.482 1.982 1.00 78.25 192 GLN A O 1
ATOM 1606 N N . LYS A 1 193 ? -0.283 -9.073 2.948 1.00 81.31 193 LYS A N 1
ATOM 1607 C CA . LYS A 1 193 ? -0.909 -9.941 3.954 1.00 81.31 193 LYS A CA 1
ATOM 1608 C C . LYS A 1 193 ? -1.436 -9.060 5.087 1.00 81.31 193 LYS A C 1
ATOM 1610 O O . LYS A 1 193 ? -0.789 -8.049 5.360 1.00 81.31 193 LYS A O 1
ATOM 1615 N N . PRO A 1 194 ? -2.537 -9.420 5.767 1.00 84.44 194 PRO A N 1
ATOM 1616 C CA . PRO A 1 194 ? -3.028 -8.640 6.898 1.00 84.44 194 PRO A CA 1
ATOM 1617 C C . PRO A 1 194 ? -1.953 -8.520 7.984 1.00 84.44 194 PRO A C 1
ATOM 1619 O O . PRO A 1 194 ? -1.234 -9.482 8.275 1.00 84.44 194 PRO A O 1
ATOM 1622 N N . ASP A 1 195 ? -1.818 -7.328 8.560 1.00 87.94 195 ASP A N 1
ATOM 1623 C CA . ASP A 1 195 ? -0.865 -7.075 9.637 1.00 87.94 195 ASP A CA 1
ATOM 1624 C C . ASP A 1 195 ? -1.397 -7.508 11.013 1.00 87.94 195 ASP A C 1
ATOM 1626 O O . ASP A 1 195 ? -2.519 -7.990 11.174 1.00 87.94 195 ASP A O 1
ATOM 1630 N N . ARG A 1 196 ? -0.565 -7.360 12.048 1.00 89.00 196 ARG A N 1
ATOM 1631 C CA . ARG A 1 196 ? -0.934 -7.780 13.408 1.00 89.00 196 ARG A CA 1
ATOM 1632 C C . ARG A 1 196 ? -2.044 -6.915 14.006 1.00 89.00 196 ARG A C 1
ATOM 1634 O O . ARG A 1 196 ? -2.752 -7.385 14.890 1.00 89.00 196 ARG A O 1
ATOM 1641 N N . GLN A 1 197 ? -2.197 -5.677 13.547 1.00 92.56 197 GLN A N 1
ATOM 1642 C CA . GLN A 1 197 ? -3.224 -4.744 13.984 1.00 92.56 197 GLN A CA 1
ATOM 1643 C C . GLN A 1 197 ? -4.589 -5.161 13.423 1.00 92.56 197 GLN A C 1
ATOM 1645 O O . GLN A 1 197 ? -5.562 -5.171 14.178 1.00 92.56 197 GLN A O 1
ATOM 1650 N N . TRP A 1 198 ? -4.651 -5.607 12.162 1.00 91.38 198 TRP A N 1
ATOM 1651 C CA . TRP A 1 198 ? -5.849 -6.228 11.589 1.00 91.38 198 TRP A CA 1
ATOM 1652 C C . TRP A 1 198 ? -6.267 -7.472 12.363 1.00 91.38 198 TRP A C 1
ATOM 1654 O O . TRP A 1 198 ? -7.422 -7.611 12.766 1.00 91.38 198 TRP A O 1
ATOM 1664 N N . LEU A 1 199 ? -5.311 -8.370 12.617 1.00 89.75 199 LEU A N 1
ATOM 1665 C CA . LEU A 1 199 ? -5.572 -9.606 13.354 1.00 89.75 199 LEU A CA 1
ATOM 1666 C C . LEU A 1 199 ? -6.046 -9.323 14.784 1.00 89.75 199 LEU A C 1
ATOM 1668 O O . LEU A 1 199 ? -6.933 -10.012 15.285 1.00 89.75 199 LEU A O 1
ATOM 1672 N N . PHE A 1 200 ? -5.508 -8.281 15.422 1.00 92.94 200 PHE A N 1
ATOM 1673 C CA . PHE A 1 200 ? -5.978 -7.816 16.725 1.00 92.94 200 PHE A CA 1
ATOM 1674 C C . PHE A 1 200 ? -7.432 -7.348 16.651 1.00 92.94 200 PHE A C 1
ATOM 1676 O O . PHE A 1 200 ? -8.235 -7.724 17.499 1.00 92.94 200 PHE A O 1
ATOM 1683 N N . LEU A 1 201 ? -7.787 -6.558 15.634 1.00 92.88 201 LEU A N 1
ATOM 1684 C CA . LEU A 1 201 ? -9.154 -6.083 15.433 1.00 92.88 201 LEU A CA 1
ATOM 1685 C C . LEU A 1 201 ? -10.126 -7.252 15.200 1.00 92.88 201 LEU A C 1
ATOM 1687 O O . LEU A 1 201 ? -11.215 -7.264 15.769 1.00 92.88 201 LEU A O 1
ATOM 1691 N N . CYS A 1 202 ? -9.710 -8.268 14.439 1.00 89.31 202 CYS A N 1
ATOM 1692 C CA . CYS A 1 202 ? -10.482 -9.493 14.231 1.00 89.31 202 CYS A CA 1
ATOM 1693 C C . CYS A 1 202 ? -10.683 -10.270 15.538 1.00 89.31 202 CYS A C 1
ATOM 1695 O O . CYS A 1 202 ? -11.812 -10.613 15.873 1.00 89.31 202 CYS A O 1
ATOM 1697 N N . ALA A 1 203 ? -9.619 -10.510 16.310 1.00 88.94 203 ALA A N 1
ATOM 1698 C CA . ALA A 1 203 ? -9.712 -11.189 17.605 1.00 88.94 203 ALA A CA 1
ATOM 1699 C C . ALA A 1 203 ? -10.604 -10.421 18.595 1.00 88.94 203 ALA A C 1
ATOM 1701 O O . ALA A 1 203 ? -11.424 -11.017 19.292 1.00 88.94 203 ALA A O 1
ATOM 1702 N N . LEU A 1 204 ? -10.511 -9.089 18.594 1.00 91.38 204 LEU A N 1
ATOM 1703 C CA . LEU A 1 204 ? -11.379 -8.233 19.392 1.00 91.38 204 LEU A CA 1
ATOM 1704 C C . LEU A 1 204 ? -12.846 -8.354 18.965 1.00 91.38 204 LEU A C 1
ATOM 1706 O O . LEU A 1 204 ? -13.711 -8.441 19.830 1.00 91.38 204 LEU A O 1
ATOM 1710 N N . ALA A 1 205 ? -13.126 -8.401 17.657 1.00 89.38 205 ALA A N 1
ATOM 1711 C CA . ALA A 1 205 ? -14.475 -8.608 17.132 1.00 89.38 205 ALA A CA 1
ATOM 1712 C C . ALA A 1 205 ? -15.092 -9.899 17.675 1.00 89.38 205 ALA A C 1
ATOM 1714 O O . ALA A 1 205 ? -16.237 -9.895 18.108 1.00 89.38 205 ALA A O 1
ATOM 1715 N N . VAL A 1 206 ? -14.311 -10.981 17.699 1.00 84.69 206 VAL A N 1
ATOM 1716 C CA . VAL A 1 206 ? -14.734 -12.276 18.242 1.00 84.69 206 VAL A CA 1
ATOM 1717 C C . VAL A 1 206 ? -15.072 -12.176 19.725 1.00 84.69 206 VAL A C 1
ATOM 1719 O O . VAL A 1 206 ? -16.184 -12.523 20.125 1.00 84.69 206 VAL A O 1
ATOM 1722 N N . LEU A 1 207 ? -14.139 -11.669 20.531 1.00 85.31 207 LEU A N 1
ATOM 1723 C CA . LEU A 1 207 ? -14.289 -11.613 21.986 1.00 85.31 207 LEU A CA 1
ATOM 1724 C C . LEU A 1 207 ? -15.393 -10.644 22.420 1.00 85.31 207 LEU A C 1
ATOM 1726 O O . LEU A 1 207 ? -16.097 -10.917 23.390 1.00 85.31 207 LEU A O 1
ATOM 1730 N N . ALA A 1 208 ? -15.599 -9.556 21.673 1.00 83.62 208 ALA A N 1
ATOM 1731 C CA . ALA A 1 208 ? -16.680 -8.604 21.913 1.00 83.62 208 ALA A CA 1
ATOM 1732 C C . ALA A 1 208 ? -18.076 -9.233 21.780 1.00 83.62 208 ALA A C 1
ATOM 1734 O O . ALA A 1 208 ? -18.999 -8.788 22.458 1.00 83.62 208 ALA A O 1
ATOM 1735 N N . THR A 1 209 ? -18.236 -10.257 20.935 1.00 77.25 209 THR A N 1
ATOM 1736 C CA . THR A 1 209 ? -19.511 -10.977 20.769 1.00 77.25 209 THR A CA 1
ATOM 1737 C C . THR A 1 209 ? -19.853 -11.871 21.952 1.00 77.25 209 THR A C 1
ATOM 1739 O O . THR A 1 209 ? -21.028 -12.010 22.267 1.00 77.25 209 THR A O 1
ATOM 1742 N N . THR A 1 210 ? -18.853 -12.504 22.570 1.00 71.56 210 THR A N 1
ATOM 1743 C CA . THR A 1 210 ? -19.075 -13.459 23.663 1.00 71.56 210 THR A CA 1
ATOM 1744 C C . THR A 1 210 ? -19.086 -12.767 25.019 1.00 71.56 210 THR A C 1
ATOM 1746 O O . THR A 1 210 ? -20.042 -12.875 25.773 1.00 71.56 210 THR A O 1
ATOM 1749 N N . ASP A 1 211 ? -17.996 -12.073 25.339 1.00 82.81 211 ASP A N 1
ATOM 1750 C CA . ASP A 1 211 ? -17.770 -11.394 26.610 1.00 82.81 211 ASP A CA 1
ATOM 1751 C C . ASP A 1 211 ? -16.504 -10.550 26.454 1.00 82.81 211 ASP A C 1
ATOM 1753 O O . ASP A 1 211 ? -15.383 -11.068 26.435 1.00 82.81 211 ASP A O 1
ATOM 1757 N N . ILE A 1 212 ? -16.684 -9.235 26.341 1.00 86.69 212 ILE A N 1
ATOM 1758 C CA . ILE A 1 212 ? -15.577 -8.305 26.115 1.00 86.69 212 ILE A CA 1
ATOM 1759 C C . ILE A 1 212 ? -14.549 -8.314 27.255 1.00 86.69 212 ILE A C 1
ATOM 1761 O O . ILE A 1 212 ? -13.388 -7.977 27.027 1.00 86.69 212 ILE A O 1
ATOM 1765 N N . THR A 1 213 ? -14.928 -8.739 28.466 1.00 88.12 213 THR A N 1
ATOM 1766 C CA . THR A 1 213 ? -13.994 -8.831 29.599 1.00 88.12 213 THR A CA 1
ATOM 1767 C C . THR A 1 213 ? -12.925 -9.904 29.382 1.00 88.12 213 THR A C 1
ATOM 1769 O O . THR A 1 213 ? -11.838 -9.829 29.954 1.00 88.12 213 THR A O 1
ATOM 1772 N N . ARG A 1 214 ? -13.172 -10.852 28.466 1.00 88.88 214 ARG A N 1
ATOM 1773 C CA . ARG A 1 214 ? -12.199 -11.864 28.039 1.00 88.88 214 ARG A CA 1
ATOM 1774 C C . ARG A 1 214 ? -11.145 -11.331 27.079 1.00 88.88 214 ARG A C 1
ATOM 1776 O O . ARG A 1 214 ? -10.214 -12.070 26.772 1.00 88.88 214 ARG A O 1
ATOM 1783 N N . ALA A 1 215 ? -11.225 -10.081 26.625 1.00 90.81 215 ALA A N 1
ATOM 1784 C CA . ALA A 1 215 ? -10.177 -9.439 25.830 1.00 90.81 215 ALA A CA 1
ATOM 1785 C C . ALA A 1 215 ? -8.944 -9.062 26.670 1.00 90.81 215 ALA A C 1
ATOM 1787 O O . ALA A 1 215 ? -8.438 -7.946 26.579 1.00 90.81 215 ALA A O 1
ATOM 1788 N N . THR A 1 216 ? -8.465 -9.972 27.517 1.00 92.25 216 THR A N 1
ATOM 1789 C CA . THR A 1 216 ? -7.265 -9.793 28.338 1.00 92.25 216 THR A CA 1
ATOM 1790 C C . THR A 1 216 ? -5.996 -9.895 27.482 1.00 92.25 216 THR A C 1
ATOM 1792 O O . THR A 1 216 ? -6.030 -10.481 26.392 1.00 92.25 216 THR A O 1
ATOM 1795 N N . PRO A 1 217 ? -4.851 -9.359 27.946 1.00 92.69 217 PRO A N 1
ATOM 1796 C CA . PRO A 1 217 ? -3.579 -9.502 27.240 1.00 92.69 217 PRO A CA 1
ATOM 1797 C C . PRO A 1 217 ? -3.204 -10.959 26.933 1.00 92.69 217 PRO A C 1
ATOM 1799 O O . PRO A 1 217 ? -2.749 -11.235 25.823 1.00 92.69 217 PRO A O 1
ATOM 1802 N N . ASP A 1 218 ? -3.460 -11.888 27.858 1.00 89.94 218 ASP A N 1
ATOM 1803 C CA . ASP A 1 218 ? -3.185 -13.320 27.678 1.00 89.94 218 ASP A CA 1
ATOM 1804 C C . ASP A 1 218 ? -4.064 -13.958 26.595 1.00 89.94 218 ASP A C 1
ATOM 1806 O O . ASP A 1 218 ? -3.556 -14.594 25.672 1.00 89.94 218 ASP A O 1
ATOM 1810 N N . ASN A 1 219 ? -5.378 -13.719 26.624 1.00 89.06 219 ASN A N 1
ATOM 1811 C CA . ASN A 1 219 ? -6.276 -14.273 25.607 1.00 89.06 219 ASN A CA 1
ATOM 1812 C C . ASN A 1 219 ? -5.977 -13.699 24.215 1.00 89.06 219 ASN A C 1
ATOM 1814 O O . ASN A 1 219 ? -6.001 -14.419 23.215 1.00 89.06 219 ASN A O 1
ATOM 1818 N N . MET A 1 220 ? -5.641 -12.408 24.139 1.00 90.25 220 MET A N 1
ATOM 1819 C CA . MET A 1 220 ? -5.226 -11.782 22.885 1.00 90.25 220 MET A CA 1
ATOM 1820 C C . MET A 1 220 ? -3.896 -12.344 22.380 1.00 90.25 220 MET A C 1
ATOM 1822 O O . MET A 1 220 ? -3.767 -12.602 21.182 1.00 90.25 220 MET A O 1
ATOM 1826 N N . LYS A 1 221 ? -2.920 -12.574 23.270 1.00 90.12 221 LYS A N 1
ATOM 1827 C CA . LYS A 1 221 ? -1.657 -13.248 22.936 1.00 90.12 221 LYS A CA 1
ATOM 1828 C C . LYS A 1 221 ? -1.932 -14.602 22.285 1.00 90.12 221 LYS A C 1
ATOM 1830 O O . LYS A 1 221 ? -1.369 -14.884 21.223 1.00 90.12 221 LYS A O 1
ATOM 1835 N N . ASP A 1 222 ? -2.797 -15.408 22.891 1.00 85.81 222 ASP A N 1
ATOM 1836 C CA . ASP A 1 222 ? -3.121 -16.749 22.409 1.00 85.81 222 ASP A CA 1
ATOM 1837 C C . ASP A 1 222 ? -3.801 -16.720 21.038 1.00 85.81 222 ASP A C 1
ATOM 1839 O O . ASP A 1 222 ? -3.404 -17.457 20.131 1.00 85.81 222 ASP A O 1
ATOM 1843 N N . MET A 1 223 ? -4.789 -15.842 20.843 1.00 85.44 223 MET A N 1
ATOM 1844 C CA . MET A 1 223 ? -5.478 -15.705 19.555 1.00 85.44 223 MET A CA 1
ATOM 1845 C C . MET A 1 223 ? -4.539 -15.222 18.443 1.00 85.44 223 MET A C 1
ATOM 1847 O O . MET A 1 223 ? -4.553 -15.761 17.332 1.00 85.44 223 MET A O 1
ATOM 1851 N N . LEU A 1 224 ? -3.686 -14.238 18.734 1.00 85.75 224 LEU A N 1
ATOM 1852 C CA . LEU A 1 224 ? -2.740 -13.702 17.757 1.00 85.75 224 LEU A CA 1
ATOM 1853 C C . LEU A 1 224 ? -1.659 -14.725 17.394 1.00 85.75 224 LEU A C 1
ATOM 1855 O O . LEU A 1 224 ? -1.359 -14.898 16.215 1.00 85.75 224 LEU A O 1
ATOM 1859 N N . SER A 1 225 ? -1.110 -15.440 18.379 1.00 81.94 225 SER A N 1
ATOM 1860 C CA . SER A 1 225 ? -0.045 -16.429 18.154 1.00 81.94 225 SER A CA 1
ATOM 1861 C C . SER A 1 225 ? -0.519 -17.605 17.294 1.00 81.94 225 SER A C 1
ATOM 1863 O O . SER A 1 225 ? 0.253 -18.113 16.486 1.00 81.94 225 SER A O 1
ATOM 1865 N N . ARG A 1 226 ? -1.801 -17.991 17.398 1.00 73.94 226 ARG A N 1
ATOM 1866 C CA . ARG A 1 226 ? -2.427 -19.027 16.550 1.00 73.94 226 ARG A CA 1
ATOM 1867 C C . ARG A 1 226 ? -2.642 -18.593 15.101 1.00 73.94 226 ARG A C 1
ATOM 1869 O O . ARG A 1 226 ? -2.751 -19.441 14.223 1.00 73.94 226 ARG A O 1
ATOM 1876 N N . THR A 1 227 ? -2.740 -17.289 14.860 1.00 68.25 227 THR A N 1
ATOM 1877 C CA . THR A 1 227 ? -3.076 -16.736 13.540 1.00 68.25 227 THR A CA 1
ATOM 1878 C C . THR A 1 227 ? -1.826 -16.371 12.730 1.00 68.25 227 THR A C 1
ATOM 1880 O O . THR A 1 227 ? -1.888 -16.225 11.511 1.00 68.25 227 THR A O 1
ATOM 1883 N N . ILE A 1 228 ? -0.667 -16.236 13.382 1.00 66.88 228 ILE A N 1
ATOM 1884 C CA . ILE A 1 228 ? 0.601 -15.921 12.718 1.00 66.88 228 ILE A CA 1
ATOM 1885 C C . ILE A 1 228 ? 1.225 -17.192 12.131 1.00 66.88 228 ILE A C 1
ATOM 1887 O O . ILE A 1 228 ? 1.519 -18.149 12.847 1.00 66.88 228 ILE A O 1
ATOM 1891 N N . GLU A 1 229 ? 1.509 -17.165 10.825 1.00 58.56 229 GLU A N 1
ATOM 1892 C CA . GLU A 1 229 ? 2.269 -18.214 10.138 1.00 58.56 229 GLU A CA 1
ATOM 1893 C C . GLU A 1 229 ? 3.602 -18.487 10.868 1.00 58.56 229 GLU A C 1
ATOM 1895 O O . GLU A 1 229 ? 4.441 -17.596 11.039 1.00 58.56 229 GLU A O 1
ATOM 1900 N N . GLY A 1 230 ? 3.789 -19.736 11.304 1.00 58.53 230 GLY A N 1
ATOM 1901 C CA . GLY A 1 230 ? 5.003 -20.199 11.979 1.00 58.53 230 GLY A CA 1
ATOM 1902 C C . GLY A 1 230 ? 4.956 -20.221 13.510 1.00 58.53 230 GLY A C 1
ATOM 1903 O O . GLY A 1 230 ? 6.023 -20.334 14.108 1.00 58.53 230 GLY A O 1
ATOM 1904 N N . ASN A 1 231 ? 3.774 -20.113 14.143 1.00 57.03 231 ASN A N 1
ATOM 1905 C CA . ASN A 1 231 ? 3.583 -20.229 15.604 1.00 57.03 231 ASN A CA 1
ATOM 1906 C C . ASN A 1 231 ? 4.569 -19.373 16.420 1.00 57.03 231 ASN A C 1
ATOM 1908 O O . ASN A 1 231 ? 5.047 -19.778 17.480 1.00 57.03 231 ASN A O 1
ATOM 1912 N N . LYS A 1 232 ? 4.920 -18.186 15.911 1.00 67.88 232 LYS A N 1
ATOM 1913 C CA . LYS A 1 232 ? 5.811 -17.278 16.632 1.00 67.88 232 LYS A CA 1
ATOM 1914 C C . LYS A 1 232 ? 5.063 -16.707 17.823 1.00 67.88 232 LYS A C 1
ATOM 1916 O O . LYS A 1 232 ? 4.147 -15.904 17.654 1.00 67.88 232 LYS A O 1
ATOM 1921 N N . GLU A 1 233 ? 5.488 -17.118 19.008 1.00 76.88 233 GLU A N 1
ATOM 1922 C CA . GLU A 1 233 ? 4.904 -16.668 20.259 1.00 76.88 233 GLU A CA 1
ATOM 1923 C C . GLU A 1 233 ? 5.102 -15.154 20.430 1.00 76.88 233 GLU A C 1
ATOM 1925 O O . GLU A 1 233 ? 6.203 -14.621 20.261 1.00 76.88 233 GLU A O 1
ATOM 1930 N N . ILE A 1 234 ? 4.014 -14.443 20.723 1.00 84.38 234 ILE A N 1
ATOM 1931 C CA . ILE A 1 234 ? 4.043 -13.005 21.006 1.00 84.38 234 ILE A CA 1
ATOM 1932 C C . ILE A 1 234 ? 4.127 -12.822 22.522 1.00 84.38 234 ILE A C 1
ATOM 1934 O O . ILE A 1 234 ? 3.432 -13.497 23.271 1.00 84.38 234 ILE A O 1
ATOM 1938 N N . SER A 1 235 ? 4.954 -11.899 23.007 1.00 89.56 235 SER A N 1
ATOM 1939 C CA . SER A 1 235 ? 4.946 -11.532 24.428 1.00 89.56 235 SER A CA 1
ATOM 1940 C C . SER A 1 235 ? 3.737 -10.654 24.774 1.00 89.56 235 SER A C 1
ATOM 1942 O O . SER A 1 235 ? 3.194 -9.968 23.909 1.00 89.56 235 SER A O 1
ATOM 1944 N N . ILE A 1 236 ? 3.352 -10.600 26.051 1.00 90.44 236 ILE A N 1
ATOM 1945 C CA . ILE A 1 236 ? 2.298 -9.689 26.540 1.00 90.44 236 ILE A CA 1
ATOM 1946 C C . ILE A 1 236 ? 2.618 -8.229 26.174 1.00 90.44 236 ILE A C 1
ATOM 1948 O O . ILE A 1 236 ? 1.770 -7.514 25.643 1.00 90.44 236 ILE A O 1
ATOM 1952 N N . GLU A 1 237 ? 3.874 -7.803 26.347 1.00 91.19 237 GLU A N 1
ATOM 1953 C CA . GLU A 1 237 ? 4.314 -6.468 25.919 1.00 91.19 237 GLU A CA 1
ATOM 1954 C C . GLU A 1 237 ? 4.149 -6.263 24.404 1.00 91.19 237 GLU A C 1
ATOM 1956 O O . GLU A 1 237 ? 3.750 -5.190 23.947 1.00 91.19 237 GLU A O 1
ATOM 1961 N N . GLY A 1 238 ? 4.375 -7.312 23.609 1.00 89.75 238 GLY A N 1
ATOM 1962 C CA . GLY A 1 238 ? 4.090 -7.311 22.178 1.00 89.75 238 GLY A CA 1
ATOM 1963 C C . GLY A 1 238 ? 2.611 -7.063 21.872 1.00 89.75 238 GLY A C 1
ATOM 1964 O O . GLY A 1 238 ? 2.304 -6.285 20.970 1.00 89.75 238 GLY A O 1
ATOM 1965 N N . VAL A 1 239 ? 1.692 -7.651 22.644 1.00 91.88 239 VAL A N 1
ATOM 1966 C CA . VAL A 1 239 ? 0.245 -7.401 22.517 1.00 91.88 239 VAL A CA 1
ATOM 1967 C C . VAL A 1 239 ? -0.088 -5.941 22.834 1.00 91.88 239 VAL A C 1
ATOM 1969 O O . VAL A 1 239 ? -0.795 -5.290 22.060 1.00 91.88 239 VAL A O 1
ATOM 1972 N N . HIS A 1 240 ? 0.482 -5.374 23.902 1.00 93.38 240 HIS A N 1
ATOM 1973 C CA . HIS A 1 240 ? 0.315 -3.951 24.213 1.00 93.38 240 HIS A CA 1
ATOM 1974 C C . HIS A 1 240 ? 0.865 -3.047 23.106 1.00 93.38 240 HIS A C 1
ATOM 1976 O O . HIS A 1 240 ? 0.218 -2.063 22.739 1.00 93.38 240 HIS A O 1
ATOM 1982 N N . GLN A 1 241 ? 2.015 -3.390 22.520 1.00 92.38 241 GLN A N 1
ATOM 1983 C CA . GLN A 1 241 ? 2.564 -2.654 21.385 1.00 92.38 241 GLN A CA 1
ATOM 1984 C C . GLN A 1 241 ? 1.645 -2.719 20.158 1.00 92.38 241 GLN A C 1
ATOM 1986 O O . GLN A 1 241 ? 1.437 -1.695 19.503 1.00 92.38 241 GLN A O 1
ATOM 1991 N N . ILE A 1 242 ? 1.055 -3.883 19.868 1.00 92.56 242 ILE A N 1
ATOM 1992 C CA . ILE A 1 242 ? 0.072 -4.036 18.787 1.00 92.56 242 ILE A CA 1
ATOM 1993 C C . ILE A 1 242 ? -1.157 -3.159 19.062 1.00 92.56 242 ILE A C 1
ATOM 1995 O O . ILE A 1 242 ? -1.557 -2.414 18.170 1.00 92.56 242 ILE A O 1
ATOM 1999 N N . LYS A 1 243 ? -1.693 -3.138 20.295 1.00 94.25 243 LYS A N 1
ATOM 2000 C CA . LYS A 1 243 ? -2.801 -2.237 20.677 1.00 94.25 243 LYS A CA 1
ATOM 2001 C C . LYS A 1 243 ? -2.439 -0.765 20.495 1.00 94.25 243 LYS A C 1
ATOM 2003 O O . LYS A 1 243 ? -3.249 0.003 19.981 1.00 94.25 243 LYS A O 1
ATOM 2008 N N . ARG A 1 244 ? -1.235 -0.346 20.908 1.00 92.81 244 ARG A N 1
ATOM 2009 C CA . ARG A 1 244 ? -0.757 1.040 20.734 1.00 92.81 244 ARG A CA 1
ATOM 2010 C C . ARG A 1 244 ? -0.678 1.423 19.256 1.00 92.81 244 ARG A C 1
ATOM 2012 O O . ARG A 1 244 ? -1.047 2.539 18.901 1.00 92.81 244 ARG A O 1
ATOM 2019 N N . ASN A 1 245 ? -0.228 0.507 18.403 1.00 91.50 245 ASN A N 1
ATOM 2020 C CA . ASN A 1 245 ? -0.164 0.734 16.962 1.00 91.50 245 ASN A CA 1
ATOM 2021 C C . ASN A 1 245 ? -1.563 0.776 16.335 1.00 91.50 245 ASN A C 1
ATOM 2023 O O . ASN A 1 245 ? -1.844 1.693 15.573 1.00 91.50 245 ASN A O 1
ATOM 2027 N N . LEU A 1 246 ? -2.451 -0.154 16.705 1.00 94.00 246 LEU A N 1
ATOM 2028 C CA . LEU A 1 246 ? -3.848 -0.164 16.265 1.00 94.00 246 LEU A CA 1
ATOM 2029 C C . LEU A 1 246 ? -4.557 1.146 16.624 1.00 94.00 246 LEU A C 1
ATOM 2031 O O . LEU A 1 246 ? -5.247 1.714 15.787 1.00 94.00 246 LEU A O 1
ATOM 2035 N N . LEU A 1 247 ? -4.356 1.651 17.844 1.00 92.69 247 LEU A N 1
ATOM 2036 C CA . LEU A 1 247 ? -4.915 2.928 18.283 1.00 92.69 247 LEU A CA 1
ATOM 2037 C C . LEU A 1 247 ? -4.494 4.072 17.360 1.00 92.69 247 LEU A C 1
ATOM 2039 O O . LEU A 1 247 ? -5.356 4.797 16.872 1.00 92.69 247 LEU A O 1
ATOM 2043 N N . LYS A 1 248 ? -3.189 4.214 17.095 1.00 90.69 248 LYS A N 1
ATOM 2044 C CA . LYS A 1 248 ? -2.675 5.260 16.196 1.00 90.69 248 LYS A CA 1
ATOM 2045 C C . LYS A 1 248 ? -3.285 5.132 14.804 1.00 90.69 248 LYS A C 1
ATOM 2047 O O . LYS A 1 248 ? -3.727 6.120 14.232 1.00 90.69 248 LYS A O 1
ATOM 2052 N N . HIS A 1 249 ? -3.369 3.904 14.305 1.00 90.12 249 HIS A N 1
ATOM 2053 C CA . HIS A 1 249 ? -3.906 3.614 12.983 1.00 90.12 249 HIS A CA 1
ATOM 2054 C C . HIS A 1 249 ? -5.398 3.959 12.873 1.00 90.12 249 HIS A C 1
ATOM 2056 O O . HIS A 1 249 ? -5.817 4.600 11.916 1.00 90.12 249 HIS A O 1
ATOM 2062 N N . LEU A 1 250 ? -6.206 3.622 13.883 1.00 91.56 250 LEU A N 1
ATOM 2063 C CA . LEU A 1 250 ? -7.620 4.009 13.940 1.00 91.56 250 LEU A CA 1
ATOM 2064 C C . LEU A 1 250 ? -7.789 5.534 14.000 1.00 91.56 250 LEU A C 1
ATOM 2066 O O . LEU A 1 250 ? -8.632 6.086 13.297 1.00 91.56 250 LEU A O 1
ATOM 2070 N N . GLN A 1 251 ? -6.970 6.228 14.789 1.00 90.44 251 GLN A N 1
ATOM 2071 C CA . GLN A 1 251 ? -6.974 7.692 14.840 1.00 90.44 251 GLN A CA 1
ATOM 2072 C C . GLN A 1 251 ? -6.604 8.321 13.489 1.00 90.44 251 GLN A C 1
ATOM 2074 O O . GLN A 1 251 ? -7.159 9.348 13.106 1.00 90.44 251 GLN A O 1
ATOM 2079 N N . GLU A 1 252 ? -5.695 7.701 12.735 1.00 88.12 252 GLU A N 1
ATOM 2080 C CA . GLU A 1 252 ? -5.319 8.146 11.391 1.00 88.12 252 GLU A CA 1
ATOM 2081 C C . GLU A 1 252 ? -6.429 7.915 10.356 1.00 88.12 252 GLU A C 1
ATOM 2083 O O . GLU A 1 252 ? -6.678 8.814 9.545 1.00 88.12 252 GLU A O 1
ATOM 2088 N N . ILE A 1 253 ? -7.107 6.759 10.418 1.00 89.81 253 ILE A N 1
ATOM 2089 C CA . ILE A 1 253 ? -8.256 6.389 9.574 1.00 89.81 253 ILE A CA 1
ATOM 2090 C C . ILE A 1 253 ? -9.417 7.366 9.773 1.00 89.81 253 ILE A C 1
ATOM 2092 O O . ILE A 1 253 ? -10.004 7.823 8.799 1.00 89.81 253 ILE A O 1
ATOM 2096 N N . PHE A 1 254 ? -9.757 7.720 11.011 1.00 87.81 254 PHE A N 1
ATOM 2097 C CA . PHE A 1 254 ? -10.879 8.627 11.288 1.00 87.81 254 PHE A CA 1
ATOM 2098 C C . PHE A 1 254 ? -10.475 10.108 11.380 1.00 87.81 254 PHE A C 1
ATOM 2100 O O . PHE A 1 254 ? -11.310 10.948 11.705 1.00 87.81 254 PHE A O 1
ATOM 2107 N N . ASP A 1 255 ? -9.207 10.425 11.093 1.00 85.31 255 ASP A N 1
ATOM 2108 C CA . ASP A 1 255 ? -8.615 11.767 11.197 1.00 85.31 255 ASP A CA 1
ATOM 2109 C C . ASP A 1 255 ? -8.852 12.452 12.560 1.00 85.31 255 ASP A C 1
ATOM 2111 O O . ASP A 1 255 ? -8.973 13.670 12.664 1.00 85.31 255 ASP A O 1
ATOM 2115 N N . GLU A 1 256 ? -8.894 11.655 13.630 1.00 82.38 256 GLU A N 1
ATOM 2116 C CA . GLU A 1 256 ? -9.191 12.094 14.993 1.00 82.38 256 GLU A CA 1
ATOM 2117 C C . GLU A 1 256 ? -8.065 11.661 15.931 1.00 82.38 256 GLU A C 1
ATOM 2119 O O . GLU A 1 256 ? -8.010 10.521 16.389 1.00 82.38 256 GLU A O 1
ATOM 2124 N N . LYS A 1 257 ? -7.146 12.582 16.232 1.00 75.19 257 LYS A N 1
ATOM 2125 C CA . LYS A 1 257 ? -5.960 12.305 17.061 1.00 75.19 257 LYS A CA 1
ATOM 2126 C C . LYS A 1 257 ? -6.194 12.501 18.560 1.00 75.19 257 LYS A C 1
ATOM 2128 O O . LYS A 1 257 ? -5.352 12.092 19.355 1.00 75.19 257 LYS A O 1
ATOM 2133 N N . SER A 1 258 ? -7.291 13.147 18.957 1.00 71.81 258 SER A N 1
ATOM 2134 C CA . SER A 1 258 ? -7.476 13.608 20.339 1.00 71.81 258 SER A CA 1
ATOM 2135 C C . SER A 1 258 ? -8.202 12.606 21.240 1.00 71.81 258 SER A C 1
ATOM 2137 O O . SER A 1 258 ? -8.029 12.638 22.457 1.00 71.81 258 SER A O 1
ATOM 2139 N N . LYS A 1 259 ? -8.988 11.685 20.670 1.00 82.00 259 LYS A N 1
ATOM 2140 C CA . LYS A 1 259 ? -9.841 10.763 21.437 1.00 82.00 259 LYS A CA 1
ATOM 2141 C C . LYS A 1 259 ? -9.301 9.335 21.385 1.00 82.00 259 LYS A C 1
ATOM 2143 O O . LYS A 1 259 ? -9.145 8.778 20.299 1.00 82.00 259 LYS A O 1
ATOM 2148 N N . ASP A 1 260 ? -9.058 8.723 22.549 1.00 89.31 260 ASP A N 1
ATOM 2149 C CA . ASP A 1 260 ? -8.698 7.298 22.638 1.00 89.31 260 ASP A CA 1
ATOM 2150 C C . ASP A 1 260 ? -9.927 6.432 22.280 1.00 89.31 260 ASP A C 1
ATOM 2152 O O . ASP A 1 260 ? -10.973 6.610 22.921 1.00 89.31 260 ASP A O 1
ATOM 2156 N N . PRO A 1 261 ? -9.833 5.522 21.289 1.00 91.38 261 PRO A N 1
ATOM 2157 C CA . PRO A 1 261 ? -10.900 4.590 20.928 1.00 91.38 261 PRO A CA 1
ATOM 2158 C C . PRO A 1 261 ? -11.153 3.486 21.963 1.00 91.38 261 PRO A C 1
ATOM 2160 O O . PRO A 1 261 ? -12.106 2.726 21.810 1.00 91.38 261 PRO A O 1
ATOM 2163 N N . PHE A 1 262 ? -10.333 3.375 23.007 1.00 92.38 262 PHE A N 1
ATOM 2164 C CA . PHE A 1 262 ? -10.467 2.403 24.088 1.00 92.38 262 PHE A CA 1
ATOM 2165 C C . PHE A 1 262 ? -10.735 3.099 25.424 1.00 92.38 262 PHE A C 1
ATOM 2167 O O . PHE A 1 262 ? -10.371 4.258 25.640 1.00 92.38 262 PHE A O 1
ATOM 2174 N N . LYS A 1 263 ? -11.390 2.387 26.343 1.00 90.25 263 LYS A N 1
ATOM 2175 C CA . LYS A 1 263 ? -11.507 2.830 27.736 1.00 90.25 263 LYS A CA 1
ATOM 2176 C C . LYS A 1 263 ? -10.181 2.590 28.455 1.00 90.25 263 LYS A C 1
ATOM 2178 O O . LYS A 1 263 ? -9.561 1.539 28.295 1.00 90.25 263 LYS A O 1
ATOM 2183 N N . SER A 1 264 ? -9.753 3.568 29.243 1.00 80.88 264 SER A N 1
ATOM 2184 C CA . SER A 1 264 ? -8.677 3.381 30.208 1.00 80.88 264 SER A CA 1
ATOM 2185 C C . SER A 1 264 ? -9.172 2.471 31.334 1.00 80.88 264 SER A C 1
ATOM 2187 O O . SER A 1 264 ? -10.285 2.659 31.818 1.00 80.88 264 SER A O 1
ATOM 2189 N N . ASP A 1 265 ? -8.315 1.543 31.761 1.00 63.28 265 ASP A N 1
ATOM 2190 C CA . ASP A 1 265 ? -8.369 0.940 33.100 1.00 63.28 265 ASP A CA 1
ATOM 2191 C C . ASP A 1 265 ? -9.388 -0.196 33.335 1.00 63.28 265 ASP A C 1
ATOM 2193 O O . ASP A 1 265 ? -10.314 -0.090 34.132 1.00 63.28 265 ASP A O 1
ATOM 2197 N N . THR A 1 266 ? -9.223 -1.324 32.632 1.00 64.38 266 THR A N 1
ATOM 2198 C CA . THR A 1 266 ? -10.113 -2.493 32.815 1.00 64.38 266 THR A CA 1
ATOM 2199 C C . THR A 1 266 ? -9.411 -3.850 32.935 1.00 64.38 266 THR A C 1
ATOM 2201 O O . THR A 1 266 ? -10.081 -4.857 33.121 1.00 64.38 266 THR A O 1
ATOM 2204 N N . GLY A 1 267 ? -8.078 -3.938 32.844 1.00 82.81 267 GLY A N 1
ATOM 2205 C CA . GLY A 1 267 ? -7.376 -5.237 32.794 1.00 82.81 267 GLY A CA 1
ATOM 2206 C C . GLY A 1 267 ? -7.625 -6.047 31.504 1.00 82.81 267 GLY A C 1
ATOM 2207 O O . GLY A 1 267 ? -7.017 -7.095 31.300 1.00 82.81 267 GLY A O 1
ATOM 2208 N N . TYR A 1 268 ? -8.467 -5.538 30.602 1.00 90.62 268 TYR A N 1
ATOM 2209 C CA . TYR A 1 268 ? -8.764 -6.068 29.273 1.00 90.62 268 TYR A CA 1
ATOM 2210 C C . TYR A 1 268 ? -8.899 -4.918 28.256 1.00 90.62 268 TYR A C 1
ATOM 2212 O O . TYR A 1 268 ? -8.880 -3.737 28.607 1.00 90.62 268 TYR A O 1
ATOM 2220 N N . TYR A 1 269 ? -8.981 -5.233 26.965 1.00 91.94 269 TYR A N 1
ATOM 2221 C CA . TYR A 1 269 ? -9.074 -4.241 25.894 1.00 91.94 269 TYR A CA 1
ATOM 2222 C C . TYR A 1 269 ? -10.535 -3.930 25.564 1.00 91.94 269 TYR A C 1
ATOM 2224 O O . TYR A 1 269 ? -11.148 -4.597 24.737 1.00 91.94 269 TYR A O 1
ATOM 2232 N N . HIS A 1 270 ? -11.092 -2.889 26.185 1.00 92.31 270 HIS A N 1
ATOM 2233 C CA . HIS A 1 270 ? -12.475 -2.470 25.944 1.00 92.31 270 HIS A CA 1
ATOM 2234 C C . HIS A 1 270 ? -12.561 -1.323 24.916 1.00 92.31 270 HIS A C 1
ATOM 2236 O O . HIS A 1 270 ? -12.188 -0.189 25.246 1.00 92.31 270 HIS A O 1
ATOM 2242 N N . PRO A 1 271 ? -13.049 -1.564 23.684 1.00 93.19 271 PRO A N 1
ATOM 2243 C CA . PRO A 1 271 ? -13.287 -0.499 22.716 1.00 93.19 271 PRO A CA 1
ATOM 2244 C C . PRO A 1 271 ? -14.491 0.355 23.140 1.00 93.19 271 PRO A C 1
ATOM 2246 O O . PRO A 1 271 ? -15.448 -0.141 23.728 1.00 93.19 271 PRO A O 1
ATOM 2249 N N . LYS A 1 272 ? -14.457 1.654 22.840 1.00 94.12 272 LYS A N 1
ATOM 2250 C CA . LYS A 1 272 ? -15.620 2.551 22.959 1.00 94.12 272 LYS A CA 1
ATOM 2251 C C . LYS A 1 272 ? -16.599 2.371 21.800 1.00 94.12 272 LYS A C 1
ATOM 2253 O O . LYS A 1 272 ? -17.780 2.652 21.953 1.00 94.12 272 LYS A O 1
ATOM 2258 N N . PHE A 1 273 ? -16.100 1.903 20.659 1.00 93.62 273 PHE A N 1
ATOM 2259 C CA . PHE A 1 273 ? -16.884 1.591 19.470 1.00 93.62 273 PHE A CA 1
ATOM 2260 C C . PHE A 1 273 ? -17.450 0.173 19.522 1.00 93.62 273 PHE A C 1
ATOM 2262 O O . PHE A 1 273 ? -16.913 -0.711 20.194 1.00 93.62 273 PHE A O 1
ATOM 2269 N N . LYS A 1 274 ? -18.515 -0.063 18.755 1.00 92.94 274 LYS A N 1
ATOM 2270 C CA . LYS A 1 274 ? -19.086 -1.398 18.584 1.00 92.94 274 LYS A CA 1
ATOM 2271 C C . LYS A 1 274 ? -18.338 -2.133 17.477 1.00 92.94 274 LYS A C 1
ATOM 2273 O O . LYS A 1 274 ? -18.174 -1.603 16.382 1.00 92.94 274 LYS A O 1
ATOM 2278 N N . ILE A 1 275 ? -17.919 -3.364 17.738 1.00 92.56 275 ILE A N 1
ATOM 2279 C CA . ILE A 1 275 ? -17.293 -4.230 16.740 1.00 92.56 275 ILE A CA 1
ATOM 2280 C C . ILE A 1 275 ? -17.997 -5.579 16.706 1.00 92.56 275 ILE A C 1
ATOM 2282 O O . ILE A 1 275 ? -18.321 -6.138 17.750 1.00 92.56 275 ILE A O 1
ATOM 2286 N N . LEU A 1 276 ? -18.273 -6.074 15.503 1.00 88.50 276 LEU A N 1
ATOM 2287 C CA . LEU A 1 276 ? -18.985 -7.324 15.274 1.00 88.50 276 LEU A CA 1
ATOM 2288 C C . LEU A 1 276 ? -18.178 -8.225 14.334 1.00 88.50 276 LEU A C 1
ATOM 2290 O O . LEU A 1 276 ? -17.674 -7.734 13.316 1.00 88.50 276 LEU A O 1
ATOM 2294 N N . PRO A 1 277 ? -18.098 -9.537 14.613 1.00 84.19 277 PRO A N 1
ATOM 2295 C CA . PRO A 1 277 ? -17.450 -10.478 13.713 1.00 84.19 277 PRO A CA 1
ATOM 2296 C C . PRO A 1 277 ? -18.307 -10.692 12.457 1.00 84.19 277 PRO A C 1
ATOM 2298 O O . PRO A 1 277 ? -19.416 -10.153 12.320 1.00 84.19 277 PRO A O 1
ATOM 2301 N N . GLU A 1 278 ? -17.804 -11.507 11.533 1.00 79.12 278 GLU A N 1
ATOM 2302 C CA . GLU A 1 278 ? -18.562 -11.950 10.365 1.00 79.12 278 GLU A CA 1
ATOM 2303 C C . GLU A 1 278 ? -19.895 -12.595 10.764 1.00 79.12 278 GLU A C 1
ATOM 2305 O O . GLU A 1 278 ? -19.987 -13.269 11.787 1.00 79.12 278 GLU A O 1
ATOM 2310 N N . THR A 1 279 ? -20.940 -12.402 9.953 1.00 70.56 279 THR A N 1
ATOM 2311 C CA . THR A 1 279 ? -22.312 -12.858 10.240 1.00 70.56 279 THR A CA 1
ATOM 2312 C C . THR A 1 279 ? -22.395 -14.333 10.636 1.00 70.56 279 THR A C 1
ATOM 2314 O O . THR A 1 279 ? -23.170 -14.676 11.526 1.00 70.56 279 THR A O 1
ATOM 2317 N N . LEU A 1 280 ? -21.581 -15.197 10.020 1.00 65.12 280 LEU A N 1
ATOM 2318 C CA . LEU A 1 280 ? -21.522 -16.622 10.355 1.00 65.12 280 LEU A CA 1
ATOM 2319 C C . LEU A 1 280 ? -21.001 -16.852 11.779 1.00 65.12 280 LEU A C 1
ATOM 2321 O O . LEU A 1 280 ? -21.548 -17.666 12.508 1.00 65.12 280 LEU A O 1
ATOM 2325 N N . LEU A 1 281 ? -20.016 -16.068 12.204 1.00 60.69 281 LEU A N 1
ATOM 2326 C CA . LEU A 1 281 ? -19.345 -16.155 13.500 1.00 60.69 281 LEU A CA 1
ATOM 2327 C C . LEU A 1 281 ? -20.103 -15.441 14.637 1.00 60.69 281 LEU A C 1
ATOM 2329 O O . LEU A 1 281 ? -19.691 -15.500 15.793 1.00 60.69 281 LEU A O 1
ATOM 2333 N N . ARG A 1 282 ? -21.248 -14.813 14.336 1.00 63.56 282 ARG A N 1
ATOM 2334 C CA . ARG A 1 282 ? -22.163 -14.225 15.336 1.00 63.56 282 ARG A CA 1
ATOM 2335 C C . ARG A 1 282 ? -23.045 -15.262 16.040 1.00 63.56 282 ARG A C 1
ATOM 2337 O O . ARG A 1 282 ? -23.816 -14.891 16.917 1.00 63.56 282 ARG A O 1
ATOM 2344 N N . LYS A 1 283 ? -22.963 -16.537 15.646 1.00 53.94 283 LYS A N 1
ATOM 2345 C CA . LYS A 1 283 ? -23.649 -17.655 16.305 1.00 53.94 283 LYS A CA 1
ATOM 2346 C C . LYS A 1 283 ? -22.705 -18.295 17.327 1.00 53.94 283 LYS A C 1
ATOM 2348 O O . LYS A 1 283 ? -21.596 -18.681 16.964 1.00 53.94 283 LYS A O 1
ATOM 2353 N N . GLU A 1 284 ? -23.144 -18.424 18.579 1.00 47.03 284 GLU A N 1
ATOM 2354 C CA . GLU A 1 284 ? -22.339 -18.972 19.690 1.00 47.03 284 GLU A CA 1
ATOM 2355 C C . GLU A 1 284 ? -21.822 -20.404 19.432 1.00 47.03 284 GLU A C 1
ATOM 2357 O O . GLU A 1 284 ? -20.752 -20.776 19.906 1.00 47.03 284 GLU A O 1
ATOM 2362 N N . GLU A 1 285 ? -22.528 -21.194 18.620 1.00 42.34 285 GLU A N 1
ATOM 2363 C CA . GLU A 1 285 ? -22.284 -22.631 18.411 1.00 42.34 285 GLU A CA 1
ATOM 2364 C C . GLU A 1 285 ? -21.026 -22.969 17.582 1.00 42.34 285 GLU A C 1
ATOM 2366 O O . GLU A 1 285 ? -20.544 -24.102 17.612 1.00 42.34 285 GLU A O 1
ATOM 2371 N N . LEU A 1 286 ? -20.455 -22.011 16.845 1.00 45.47 286 LEU A N 1
ATOM 2372 C CA . LEU A 1 286 ? -19.362 -22.276 15.891 1.00 45.47 286 LEU A CA 1
ATOM 2373 C C . LEU A 1 286 ? -17.953 -22.176 16.495 1.00 45.47 286 LEU A C 1
ATOM 2375 O O . LEU A 1 286 ? -16.966 -22.465 15.822 1.00 45.47 286 LEU A O 1
ATOM 2379 N N . TRP A 1 287 ? -17.842 -21.827 17.775 1.00 47.44 287 TRP A N 1
ATOM 2380 C CA . TRP A 1 287 ? -16.558 -21.566 18.435 1.00 47.44 287 TRP A CA 1
ATOM 2381 C C . TRP A 1 287 ? -15.930 -22.799 19.107 1.00 47.44 287 TRP A C 1
ATOM 2383 O O . TRP A 1 287 ? -14.816 -22.722 19.624 1.00 47.44 287 TRP A O 1
ATOM 2393 N N . GLY A 1 288 ? -16.611 -23.952 19.061 1.00 37.59 288 GLY A N 1
ATOM 2394 C CA . GLY A 1 288 ? -16.128 -25.235 19.592 1.00 37.59 288 GLY A CA 1
ATOM 2395 C C . GLY A 1 288 ? -15.380 -26.128 18.592 1.00 37.59 288 GLY A C 1
ATOM 2396 O O . GLY A 1 288 ? -14.857 -27.170 18.986 1.00 37.59 288 GLY A O 1
ATOM 2397 N N . SER A 1 289 ? -15.306 -25.762 17.307 1.00 32.50 289 SER A N 1
ATOM 2398 C CA . SER A 1 289 ? -14.701 -26.608 16.266 1.00 32.50 289 SER A CA 1
ATOM 2399 C C . SER A 1 289 ? -13.412 -26.000 15.691 1.00 32.50 289 SER A C 1
ATOM 2401 O O . SER A 1 289 ? -13.360 -24.880 15.195 1.00 32.50 289 SER A O 1
ATOM 2403 N N . ARG A 1 290 ? -12.337 -26.787 15.798 1.00 33.16 290 ARG A N 1
ATOM 2404 C CA . ARG A 1 290 ? -10.901 -26.499 15.602 1.00 33.16 290 ARG A CA 1
ATOM 2405 C C . ARG A 1 290 ? -10.435 -26.005 14.209 1.00 33.16 290 ARG A C 1
ATOM 2407 O O . ARG A 1 290 ? -9.249 -26.131 13.924 1.00 33.16 290 ARG A O 1
ATOM 2414 N N . SER A 1 291 ? -11.279 -25.438 13.345 1.00 31.64 291 SER A N 1
ATOM 2415 C CA . SER A 1 291 ? -10.981 -25.478 11.895 1.00 31.64 291 SER A CA 1
ATOM 2416 C C . SER A 1 291 ? -11.057 -24.171 11.093 1.00 31.64 291 SER A C 1
ATOM 2418 O O . SER A 1 291 ? -10.782 -24.215 9.902 1.00 31.64 291 SER A O 1
ATOM 2420 N N . ILE A 1 292 ? -11.412 -23.009 11.652 1.00 40.62 292 ILE A N 1
ATOM 2421 C CA . ILE A 1 292 ? -11.860 -21.890 10.784 1.00 40.62 292 ILE A CA 1
ATOM 2422 C C . ILE A 1 292 ? -10.735 -20.944 10.303 1.00 40.62 292 ILE A C 1
ATOM 2424 O O . ILE A 1 292 ? -10.943 -20.173 9.373 1.00 40.62 292 ILE A O 1
ATOM 2428 N N . VAL A 1 293 ? -9.506 -21.027 10.829 1.00 36.41 293 VAL A N 1
ATOM 2429 C CA . VAL A 1 293 ? -8.410 -20.120 10.394 1.00 36.41 293 VAL A CA 1
ATOM 2430 C C . VAL A 1 293 ? -7.497 -20.731 9.315 1.00 36.41 293 VAL A C 1
ATOM 2432 O O . VAL A 1 293 ? -6.579 -20.073 8.831 1.00 36.41 293 VAL A O 1
ATOM 2435 N N . SER A 1 294 ? -7.764 -21.951 8.840 1.00 33.31 294 SER A N 1
ATOM 2436 C CA . SER A 1 294 ? -7.036 -22.532 7.705 1.00 33.31 294 SER A CA 1
ATOM 2437 C C . SER A 1 294 ? -7.976 -23.024 6.599 1.00 33.31 294 SER A C 1
ATOM 2439 O O . SER A 1 294 ? -8.819 -23.885 6.807 1.00 33.31 294 SER A O 1
ATOM 2441 N N . ASN A 1 295 ? -7.738 -22.498 5.391 1.00 32.31 295 ASN A N 1
ATOM 2442 C CA . ASN A 1 295 ? -8.276 -22.896 4.081 1.00 32.31 295 ASN A CA 1
ATOM 2443 C C . ASN A 1 295 ? -9.659 -22.361 3.659 1.00 32.31 295 ASN A C 1
ATOM 2445 O O . ASN A 1 295 ? -10.639 -23.091 3.640 1.00 32.31 295 ASN A O 1
ATOM 2449 N N . SER A 1 296 ? -9.687 -21.148 3.087 1.00 34.50 296 SER A N 1
ATOM 2450 C CA . SER A 1 296 ? -10.695 -20.749 2.077 1.00 34.50 296 SER A CA 1
ATOM 2451 C C . SER A 1 296 ? -10.166 -20.828 0.633 1.00 34.50 296 SER A C 1
ATOM 2453 O O . SER A 1 296 ? -10.595 -20.103 -0.263 1.00 34.50 296 SER A O 1
ATOM 2455 N N . LYS A 1 297 ? -9.217 -21.735 0.375 1.00 37.59 297 LYS A N 1
ATOM 2456 C CA . LYS A 1 297 ? -8.804 -22.127 -0.980 1.00 37.59 297 LYS A CA 1
ATOM 2457 C C . LYS A 1 297 ? -8.793 -23.646 -1.086 1.00 37.59 297 LYS A C 1
ATOM 2459 O O . LYS A 1 297 ? -7.729 -24.242 -0.986 1.00 37.59 297 LYS A O 1
ATOM 2464 N N . ASN A 1 298 ? -9.974 -24.248 -1.211 1.00 36.19 298 ASN A N 1
ATOM 2465 C CA . ASN A 1 298 ? -10.243 -25.467 -1.988 1.00 36.19 298 ASN A CA 1
ATOM 2466 C C . ASN A 1 298 ? -11.620 -26.026 -1.621 1.00 36.19 298 ASN A C 1
ATOM 2468 O O . ASN A 1 298 ? -11.707 -27.071 -0.999 1.00 36.19 298 ASN A O 1
ATOM 2472 N N . ASP A 1 299 ? -12.686 -25.375 -2.075 1.00 32.25 299 ASP A N 1
ATOM 2473 C CA . ASP A 1 299 ? -13.961 -26.067 -2.262 1.00 32.25 299 ASP A CA 1
ATOM 2474 C C . ASP A 1 299 ? -14.445 -25.792 -3.682 1.00 32.25 299 ASP A C 1
ATOM 2476 O O . ASP A 1 299 ? -15.224 -24.884 -3.963 1.00 32.25 299 ASP A O 1
ATOM 2480 N N . LYS A 1 300 ? -13.920 -26.583 -4.626 1.00 32.03 300 LYS A N 1
ATOM 2481 C CA . LYS A 1 300 ? -14.648 -26.832 -5.870 1.00 32.03 300 LYS A CA 1
ATOM 2482 C C . LYS A 1 300 ? -15.823 -27.747 -5.515 1.00 32.03 300 LYS A C 1
ATOM 2484 O O . LYS A 1 300 ? -15.585 -28.786 -4.893 1.00 32.03 300 LYS A O 1
ATOM 2489 N N . PRO A 1 301 ? -17.059 -27.435 -5.931 1.00 32.19 301 PRO A N 1
ATOM 2490 C CA . PRO A 1 301 ? -18.180 -28.329 -5.705 1.00 32.19 301 PRO A CA 1
ATOM 2491 C C . PRO A 1 301 ? -17.926 -29.636 -6.462 1.00 32.19 301 PRO A C 1
ATOM 2493 O O . PRO A 1 301 ? -17.805 -29.654 -7.689 1.00 32.19 301 PRO A O 1
ATOM 2496 N N . LYS A 1 302 ? -17.816 -30.743 -5.721 1.00 31.91 302 LYS A N 1
ATOM 2497 C CA . LYS A 1 302 ? -17.866 -32.086 -6.298 1.00 31.91 302 LYS A CA 1
ATOM 2498 C C . LYS A 1 302 ? -19.230 -32.239 -6.963 1.00 31.91 302 LYS A C 1
ATOM 2500 O O . LYS A 1 302 ? -20.262 -32.192 -6.302 1.00 31.91 302 LYS A O 1
ATOM 2505 N N . SER A 1 303 ? -19.220 -32.405 -8.280 1.00 33.56 303 SER A N 1
ATOM 2506 C CA . SER A 1 303 ? -20.394 -32.761 -9.063 1.00 33.56 303 SER A CA 1
ATOM 2507 C C . SER A 1 303 ? -21.056 -34.008 -8.473 1.00 33.56 303 SER A C 1
ATOM 2509 O O . SER A 1 303 ? -20.429 -35.067 -8.390 1.00 33.56 303 SER A O 1
ATOM 2511 N N . ASN A 1 304 ? -22.327 -33.876 -8.103 1.00 31.73 304 ASN A N 1
ATOM 2512 C CA . ASN A 1 304 ? -23.221 -34.974 -7.764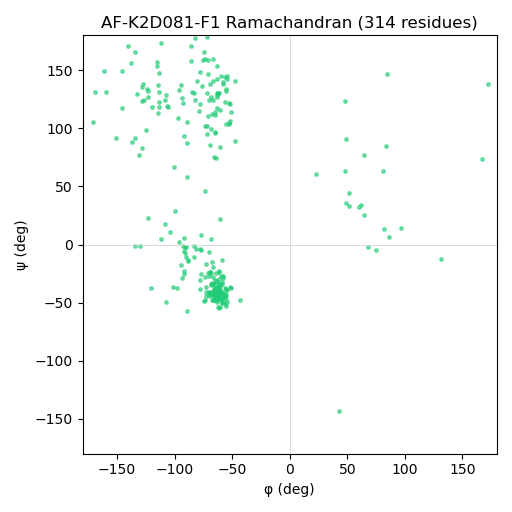 1.00 31.73 304 ASN A CA 1
ATOM 2513 C C . ASN A 1 304 ? -23.218 -36.040 -8.875 1.00 31.73 304 ASN A C 1
ATOM 2515 O O . ASN A 1 304 ? -23.838 -35.858 -9.922 1.00 31.73 304 ASN A O 1
ATOM 2519 N N . ARG A 1 305 ? -22.576 -37.186 -8.627 1.00 35.94 305 ARG A N 1
ATOM 2520 C CA . ARG A 1 305 ? -22.941 -38.461 -9.259 1.00 35.94 305 ARG A CA 1
ATOM 2521 C C . ARG A 1 305 ? -23.992 -39.119 -8.373 1.00 35.94 305 ARG A C 1
ATOM 2523 O O . ARG A 1 305 ? -23.657 -39.888 -7.486 1.00 35.94 305 ARG A O 1
ATOM 2530 N N . PHE A 1 306 ? -25.253 -38.773 -8.610 1.00 32.22 306 PHE A N 1
ATOM 2531 C CA . PHE A 1 306 ? -26.408 -39.546 -8.154 1.00 32.22 306 PHE A CA 1
ATOM 2532 C C . PHE A 1 306 ? -27.570 -39.347 -9.132 1.00 32.22 306 PHE A C 1
ATOM 2534 O O . PHE A 1 306 ? -28.340 -38.399 -9.026 1.00 32.22 306 PHE A O 1
ATOM 2541 N N . LYS A 1 307 ? -27.643 -40.240 -10.120 1.00 34.00 307 LYS A N 1
ATOM 2542 C CA . LYS A 1 307 ? -28.830 -40.728 -10.846 1.00 34.00 307 LYS A CA 1
ATOM 2543 C C . LYS A 1 307 ? -28.359 -42.054 -11.459 1.00 34.00 307 LYS A C 1
ATOM 2545 O O . LYS A 1 307 ? -27.291 -42.069 -12.052 1.00 34.00 307 LYS A O 1
ATOM 2550 N N . LYS A 1 308 ? -29.043 -43.184 -11.376 1.00 38.69 308 LYS A N 1
ATOM 2551 C CA . LYS A 1 308 ? -30.356 -43.541 -10.849 1.00 38.69 308 LYS A CA 1
ATOM 2552 C C . LYS A 1 308 ? -30.336 -45.072 -10.844 1.00 38.69 308 LYS A C 1
ATOM 2554 O O . LYS A 1 308 ? -29.987 -45.654 -11.869 1.00 38.69 308 LYS A O 1
ATOM 2559 N N . ASP A 1 309 ? -30.724 -45.685 -9.737 1.00 37.44 309 ASP A N 1
ATOM 2560 C CA . ASP A 1 309 ? -31.218 -47.054 -9.750 1.00 37.44 309 ASP A CA 1
ATOM 2561 C C . ASP A 1 309 ? -32.397 -47.134 -10.723 1.00 37.44 309 ASP A C 1
ATOM 2563 O O . ASP A 1 309 ? -33.377 -46.398 -10.596 1.00 37.44 309 ASP A O 1
ATOM 2567 N N . PHE A 1 310 ? -32.284 -48.016 -11.707 1.00 38.38 310 PHE A N 1
ATOM 2568 C CA . PHE A 1 310 ? -33.426 -48.640 -12.357 1.00 38.38 310 PHE A CA 1
ATOM 2569 C C . PHE A 1 310 ? -33.106 -50.128 -12.451 1.00 38.38 310 PHE A C 1
ATOM 2571 O O . PHE A 1 310 ? -32.472 -50.595 -13.394 1.00 38.38 310 PHE A O 1
ATOM 2578 N N . GLY A 1 311 ? -33.531 -50.859 -11.418 1.00 33.47 311 GLY A N 1
ATOM 2579 C CA . GLY A 1 311 ? -33.902 -52.257 -11.575 1.00 33.47 311 GLY A CA 1
ATOM 2580 C C . GLY A 1 311 ? -35.089 -52.326 -12.534 1.00 33.47 311 GLY A C 1
ATOM 2581 O O . GLY A 1 311 ? -36.028 -51.535 -12.426 1.00 33.47 311 GLY A O 1
ATOM 2582 N N . GLY A 1 312 ? -34.977 -53.202 -13.526 1.00 34.19 312 GLY A N 1
ATOM 2583 C CA . GLY A 1 312 ? -35.929 -53.312 -14.618 1.00 34.19 312 GLY A CA 1
ATOM 2584 C C . GLY A 1 312 ? -37.246 -53.979 -14.244 1.00 34.19 312 GLY A C 1
ATOM 2585 O O . GLY A 1 312 ? -37.336 -54.670 -13.236 1.00 34.19 312 GLY A O 1
ATOM 2586 N N . ILE A 1 313 ? -38.221 -53.814 -15.139 1.00 35.91 313 ILE A N 1
ATOM 2587 C CA . ILE A 1 313 ? -39.293 -54.770 -15.432 1.00 35.91 313 ILE A CA 1
ATOM 2588 C C . ILE A 1 313 ? -39.608 -54.654 -16.938 1.00 35.91 313 ILE A C 1
ATOM 2590 O O . ILE A 1 313 ? -39.996 -53.584 -17.391 1.00 35.91 313 ILE A O 1
ATOM 2594 N N . GLY A 1 314 ? -39.386 -55.765 -17.657 1.00 32.34 314 GLY A N 1
ATOM 2595 C CA . GLY A 1 314 ? -40.122 -56.311 -18.815 1.00 32.34 314 GLY A CA 1
ATOM 2596 C C . GLY A 1 314 ? -40.505 -55.438 -20.018 1.00 32.34 314 GLY A C 1
ATOM 2597 O O . GLY A 1 314 ? -41.309 -54.524 -19.885 1.00 32.34 314 GLY A O 1
ATOM 2598 N N . ALA A 1 315 ? -40.082 -55.847 -21.220 1.00 35.12 315 ALA A N 1
ATOM 2599 C CA . ALA A 1 315 ? -40.924 -56.577 -22.184 1.00 35.12 315 ALA A CA 1
ATOM 2600 C C . ALA A 1 315 ? -40.199 -56.734 -23.541 1.00 35.12 315 ALA A C 1
ATOM 2602 O O . ALA A 1 315 ? -39.609 -55.770 -24.018 1.00 35.12 315 ALA A O 1
ATOM 2603 N N . GLU A 1 316 ? -40.336 -57.943 -24.105 1.00 34.22 316 GLU A N 1
ATOM 2604 C CA . GLU A 1 316 ? -39.950 -58.440 -25.449 1.00 34.22 316 GLU A CA 1
ATOM 2605 C C . GLU A 1 316 ? -38.460 -58.650 -25.768 1.00 34.22 316 GLU A C 1
ATOM 2607 O O . GLU A 1 316 ? -37.673 -57.684 -25.862 1.00 34.22 316 GLU A O 1
#

Solvent-accessible surface area (backbone atoms only — not comparable to full-atom values): 18741 Å² total; per-residue (Å²): 135,86,82,80,78,74,74,81,75,82,66,85,78,65,54,72,69,54,50,51,50,51,54,51,50,52,45,52,48,48,41,58,62,30,32,64,68,62,28,64,70,39,98,50,26,55,59,47,51,50,49,43,56,49,50,49,54,53,47,45,50,52,55,25,51,50,28,52,75,69,71,32,58,74,70,22,46,71,61,66,56,89,62,87,54,74,94,60,90,63,70,80,65,55,68,43,51,84,36,71,57,30,45,48,49,29,51,31,48,28,51,53,40,49,55,53,47,52,50,52,51,50,40,53,75,74,40,51,83,72,54,60,87,60,79,59,75,61,62,35,58,54,81,70,67,89,92,61,80,91,52,47,68,40,31,36,40,35,29,31,79,94,70,48,29,36,37,37,25,50,76,88,38,82,71,48,73,46,40,40,67,49,57,58,31,46,43,68,94,86,72,58,38,75,26,70,42,44,51,48,52,52,52,47,12,50,31,50,70,78,44,42,78,60,32,20,54,67,53,47,28,54,57,49,21,74,70,41,91,81,64,57,80,55,51,60,68,52,44,53,51,38,51,56,49,37,52,55,51,52,22,58,26,56,72,40,84,86,64,75,57,50,59,83,89,71,84,29,65,45,61,47,37,48,49,37,41,29,79,80,69,70,43,82,82,67,80,82,59,100,56,86,92,62,78,97,79,81,80,75,82,78,78,85,90,80,84,74,96,73,84,84,80,89,83,136

pLDDT: mean 75.66, std 19.38, range [29.48, 94.25]

Radius of gyration: 29.81 Å; Cα contacts (8 Å, |Δi|>4): 340; chains: 1; bounding box: 87×84×73 Å

Secondary structure (DSSP, 8-state):
-----------SS--HHHHHHHHHHHHHHHHHHT-HHHHHTSSSHHHHHHHHHHHHHHHHHHHHHHHHHTT-HHHHHTTTS--SS-SS--GGGGSSTTSHHHHHHHHHHHHHHHHHHHHHHHHHHHTTTTS---S---TT---PPTT----GGGEEEEEETTTTEEEEEETTEEEEEEETTTTT-EE-TTT-EE-HHHHHHHHHHHHHHH-GGG--HHHHHHHHHHHSTT--PPPHHHHHHHHHHHHHHHHHHTT--SS-SB-SSSSS--BSSEEE--GGGGSGGGGGSTTTTS-SS--PPPP-------------

Foldseek 3Di:
DDDPPDDDPPPDDDDLVRLLVVLLVLLVVLLVLLPLVCLQPDPHSLVSLVCSLVSLLVSLVSVLVSCVVLVNNVLSVVSVDDFPADPDPPPPQSVHSPHPSNNVNSVRSNVVSVVVSVVSVVCVVPPSVVSPSPPDPQLQAQDDPPPDDDDQLQWEWEAEDLLQKIFIGGNNHTRDIDGQVSLPQADDDPPRHGHLLSQLLQQCQLCLLPPQLCQALVSSQVSSLVLDPPSPRADSVSSVVSLVVNQVSVCVRHVHPPDGQFDPDRNHTHGSHHHHYYPVSSDPPPPPDDDSSDDPPDDDDDDDPDDDDDDDDDDD

Sequence (316 aa):
MELIIVEPKKIKNPNKKQQFDELMKRGVHITQDAQEGDILYAEDPFKSLHEVFRDYHLWKMDVRDFFLKYWLDDEANFFFEADDVPMLKGGLAYSYADSPESQSLLKNIRKETKDKLAYLRNFKETKLQNVVDEKQQKKGIVKLPKGISLEWEKVELKMKEGMREIEILYNGKHIKTADYVELGFFVGKKQQKPDRQWLFLCALAVLATTDITRATPDNMKDMLSRTIEGNKEISIEGVHQIKRNLLKHLQEIFDEKSKDPFKSDTGYYHPKFKILPETLLRKEELWGSRSIVSNSKNDKPKSNRFKKDFGGIGAE

Mean predicted aligned error: 18.21 Å

Nearest PDB structures (foldseek):
  6dg6-assembly5_E  TM=5.865E-01  e=3.049E-01  synthetic construct
  6d3s-assembly1_A  TM=1.474E-01  e=6.157E+00  Gallus gallus

=== Feature glossary ===
Key to the feature types in this record:

— What the protein is —

Primary structure: the covalent order of the twenty standard amino acids along the backbone. Two proteins with the same sequence will (almost always) fold to the same structure; two with 30% identity often share a fold but not the details.

Database cross-references. InterPro integrates a dozen domain/family signature databases into unified entries with residue-range hits. GO terms attach function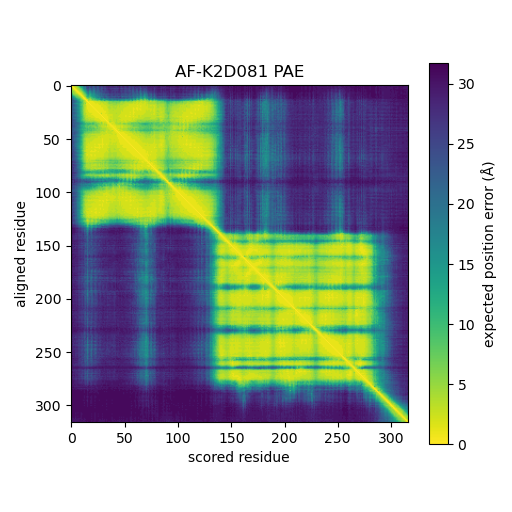/process/location labels with evidence codes. CATH codes position the fold in a four-level structural taxonomy. Organism is the NCBI-taxonomy species name.

— Where its atoms are —

The mmCIF block holds the 3D Cartesian coordinates of each backbone atom (N, Cα, C, O) in ångströms. mmCIF is the PDB's canonical archive format — a tagged-loop text representation of the atomic model.

Six rendered views show the 3D structure from the faces of a cube — i.e. along ±x, ±y, ±z. Rendering representation is drawn randomly per protein from cartoon (secondary-structure ribbons), sticks (backbone bonds), or molecular surface; coloring is either N→C rainbow (blue at the N-terminus through red at the C-terminus) or one color per chain.

— Local backbone conformation —

DSSP 8-state secondary structure assigns each residue one of H (α-helix), G (3₁₀-helix), I (π-helix), E (extended β-strand), B (isolated β-bridge), T (hydrogen-bonded turn), S (bend), or '-' (coil). The assignment is computed from backbone hydrogen-bond geometry via the Kabsch–Sander algorithm.

P-SEA three-state annotation labels each residue as helix, strand, or coil based purely on the geometry of the Cα trace. It serves as a fallback when the full backbone (and thus DSSP) is unavailable.

The φ/ψ torsion pair specifies the backbone conformation at each residue. φ rotates about the N–Cα bond, ψ about the Cα–C bond. Steric clashes forbid most of the (φ, ψ) plane — the allowed regions (α-helix basin, β-sheet basin, left-handed helix) are the Ramachandran-allowed regions.

— Global shape and packing —

The geometric summary reports three shape descriptors. Rg (radius of gyration) measures how spread out the Cα atoms are about their centre of mass; compact globular proteins have small Rg, elongated or unfolded ones large. Cα contacts (<8 Å, |i−j|>4) count long-range residue pairs in spatial proximity — high for tightly packed folds, near zero for rods or random coil. The bounding-box extents give the protein's footprint along x, y, z in Å.

Accessible surface area quantifies burial. A residue with SASA near zero is packed into the hydrophobic core; 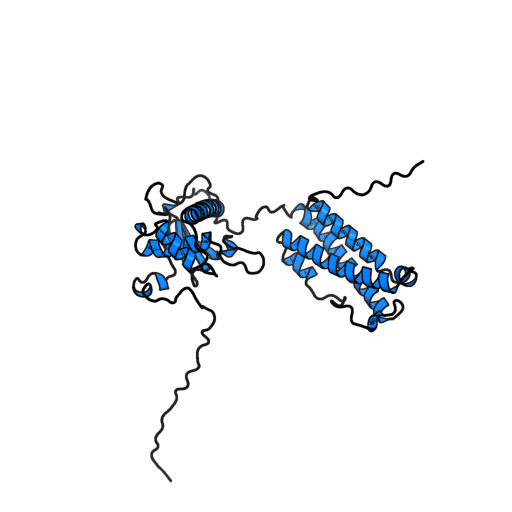one with SASA >100 Å² sits on the surface. Computed here via the Shrake–Rupley numerical algorithm with a 1.4 Å probe.

Plot images: a contact map (which residues are close in 3D, as an N×N binary image), a Ramachandran scatter (backbone torsion angles, revealing secondary-structure composition at a glance), and — for AlphaFold structures — a PAE heatmap (pairwise prediction confidence).

— Structural neighborhood —

The Foldseek 3Di string encodes local tertiary geometry as a 20-letter alphabet — one character per residue — derived from the relative positions of nearby Cα atoms. Unlike the amino-acid sequence, 3Di is a direct function of the 3D structure, so two proteins with the same fold have similar 3Di strings even at low sequence identity.

Nearest PDB neighbors are the top structural matches found by Foldseek when searching this structure against the entire Protein Data Bank. Each hit reports a TM-score (0 to 1; >0.5 almost always implies the same fold) and an E-value. These are *structural* homologs — they may share no detectable sequence similarity.

— Confidence and disorder —

For AlphaFold models, the B-factor field carries pLDDT — the model's own estimate of local accuracy on a 0–100 scale. Regions with pLDDT<50 should be treated as essentially unmodeled; they often correspond to intrinsically disordered segments.

B-factor (Debye–Waller factor) reflects atomic displacement in the crystal lattice. It is an experimental observable (units Å²), not a prediction; low values mean the atom is pinned down, high values mean it moves or is heterogeneous across the crystal.

Predicted aligned error is AlphaFold's pairwise confidence. Unlike pLDDT (per-residue), PAE is per-residue-pair and captures whether two parts of the structure are correctly placed relative to each other. Units are ångströms of expected positional error.